Protein AF-A0AAP0QEH7-F1 (afdb_monomer)

InterPro domains:
  IPR001075 NIF system FeS cluster assembly, NifU, C-terminal [PF01106] (191-216)
  IPR014824 Scaffold protein Nfu/NifU, N-terminal [PF08712] (77-163)
  IPR014824 Scaffold protein Nfu/NifU, N-terminal [SM00932] (77-163)
  IPR034904 Fe-S cluster assembly domain superfamily [G3DSA:3.30.300.130] (185-217)
  IPR034904 Fe-S cluster assembly domain superfamily [SSF117916] (177-216)
  IPR036498 Scaffold protein Nfu/NifU, N-terminal domain superfamily [G3DSA:3.30.1370.70] (66-169)
  IPR036498 Scaffold protein Nfu/NifU, N-terminal domain superfamily [SSF110836] (75-165)

Radius of gyration: 32.68 Å; Cα contacts (8 Å, |Δi|>4): 223; chains: 1; bounding box: 73×49×116 Å

Foldseek 3Di:
DDDDDDDDDDDDDDDDDDDDDDDDDDDDDDDDDDDDDDDDDDDYDDDDDDDDDDDPDDPPPPPPPPPPPVVPPPFDWDKDDFPDNQKIKIFRVDFLAPEAKDWDQQLVSQPFFQLSVQLNVDPFWRIWMHDGGIIMTGGHPPDDPVRSVVSNVVSVSVCVVVPDDRGPDPVRRHDCQLPDDPPDDPVSVVVSVCQVPPVQVSQVSNVDGDHDDDDDD

Organism: NCBI:txid2935761

Secondary structure (DSSP, 8-state):
---------PPP-----------------------------------------------------------------EEEE-SSTTEEEEE-SS-S-SS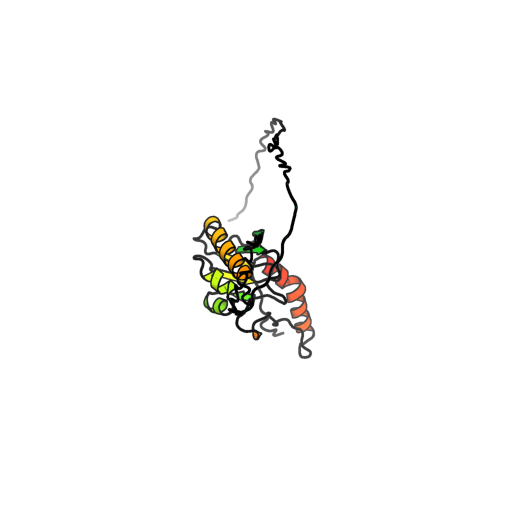S-EEESSHHHHTT-HHHHHHHTSTTEEEEEE-SS-EEEEE-TTS-HHHHHHHHHHHHHHHHHHT--S-SSGGGSS--TT---TTS-HHHHHHHHHIIIIIHHHHHTTT----------

Solvent-accessible surface area (backbone atoms only — not comparable to full-atom values): 14393 Å² total; per-residue (Å²): 133,88,82,88,79,88,84,90,83,85,87,87,80,89,84,89,82,84,88,81,87,85,88,89,84,88,84,85,86,84,82,82,89,83,89,87,80,89,83,89,90,82,88,89,84,89,84,89,82,89,82,88,88,81,89,78,88,72,84,74,74,78,75,76,76,73,70,80,72,76,72,81,78,81,78,63,68,46,75,47,84,32,90,39,88,53,28,40,35,37,30,58,82,47,75,67,31,95,54,53,42,51,79,22,78,39,68,76,64,15,65,49,16,60,53,49,35,48,46,54,67,42,88,50,51,52,33,42,22,36,36,43,49,33,37,21,42,27,44,41,89,91,52,59,67,83,68,46,48,64,54,50,51,49,41,53,53,49,41,70,70,68,68,64,61,70,48,78,52,84,84,72,71,38,65,64,67,58,65,78,52,93,87,50,50,72,67,55,41,52,49,31,49,47,38,65,76,54,49,42,59,61,38,42,57,48,48,48,82,82,82,73,87,80,87,86,134

Sequence (217 aa):
MRGLGRLLERGLSSHRQRPGFPKQNDAVVYASSRTLSYLSNPITSQNSTLLKSIPLSSSVQSGKWNLFRVQRRTMFIQTQPTPNPSSLMFYPGKPVMEVGSADFPNARAAMNSPLAKSLYGVDGITRVFFGSDFITVTKSEDTSWDLLKPEIFAAIMDFYSSGQPLFLDSETAAAKDTAINEDDSETVAMIKELLETRIRPAVQDDGGDIEYRGFDP

Structure (mmCIF, N/CA/C/O backbone):
data_AF-A0AAP0QEH7-F1
#
_entry.id   AF-A0AAP0QEH7-F1
#
loop_
_atom_site.group_PDB
_atom_site.id
_atom_site.type_symbol
_atom_site.label_atom_id
_atom_site.label_alt_id
_atom_site.label_comp_id
_atom_site.label_asym_id
_atom_site.label_entity_id
_atom_site.label_seq_id
_atom_site.pdbx_PDB_ins_code
_atom_site.Cartn_x
_atom_site.Cartn_y
_atom_site.Cartn_z
_atom_site.occupancy
_atom_site.B_iso_or_equiv
_atom_site.auth_seq_id
_atom_site.auth_comp_id
_atom_site.auth_asym_id
_atom_site.auth_atom_id
_atom_site.pdbx_PDB_model_num
ATOM 1 N N . MET A 1 1 ? -39.499 -5.223 -45.874 1.00 39.38 1 MET A N 1
ATOM 2 C CA . MET A 1 1 ? -38.265 -4.543 -46.328 1.00 39.38 1 MET A CA 1
ATOM 3 C C . MET A 1 1 ? -38.229 -3.156 -45.705 1.00 39.38 1 MET A C 1
ATOM 5 O O . MET A 1 1 ? -39.181 -2.435 -45.945 1.00 39.38 1 MET A O 1
ATOM 9 N N . ARG A 1 2 ? -37.136 -2.824 -44.987 1.00 43.62 2 ARG A N 1
ATOM 10 C CA . ARG A 1 2 ? -36.688 -1.470 -44.559 1.00 43.62 2 ARG A CA 1
ATOM 11 C C . ARG A 1 2 ? -37.639 -0.755 -43.567 1.00 43.62 2 ARG A C 1
ATOM 13 O O . ARG A 1 2 ? -38.800 -0.578 -43.873 1.00 43.62 2 ARG A O 1
ATOM 20 N N . GLY A 1 3 ? -37.276 -0.336 -42.356 1.00 37.78 3 GLY A N 1
ATOM 21 C CA . GLY A 1 3 ? -35.982 -0.037 -41.741 1.00 37.78 3 GLY A CA 1
ATOM 22 C C . GLY A 1 3 ? -36.004 1.412 -41.226 1.00 37.78 3 GLY A C 1
ATOM 23 O O . GLY A 1 3 ? -36.397 2.282 -41.991 1.00 37.78 3 GLY A O 1
ATOM 24 N N . LEU A 1 4 ? -35.503 1.629 -39.996 1.00 44.25 4 LEU A N 1
ATOM 25 C CA . LEU A 1 4 ? -35.084 2.921 -39.398 1.00 44.25 4 LEU A CA 1
ATOM 26 C C . LEU A 1 4 ? -36.238 3.890 -39.043 1.00 44.25 4 LEU A C 1
ATOM 28 O O . LEU A 1 4 ? -37.227 3.965 -39.747 1.00 44.25 4 LEU A O 1
ATOM 32 N N . GLY A 1 5 ? -36.223 4.681 -37.972 1.00 38.62 5 GLY A N 1
ATOM 33 C CA . GLY A 1 5 ? -35.199 5.030 -36.998 1.00 38.62 5 GLY A CA 1
ATOM 34 C C . GLY A 1 5 ? -35.776 6.058 -36.004 1.00 38.62 5 GLY A C 1
ATOM 35 O O . GLY A 1 5 ? -36.820 6.657 -36.236 1.00 38.62 5 GLY A O 1
ATOM 36 N N . ARG A 1 6 ? -35.076 6.185 -34.876 1.00 47.59 6 ARG A N 1
ATOM 37 C CA . ARG A 1 6 ? -35.264 7.055 -33.697 1.00 47.59 6 ARG A CA 1
ATOM 38 C C . ARG A 1 6 ? -35.663 8.509 -34.018 1.00 47.59 6 ARG A C 1
ATOM 40 O O . ARG A 1 6 ? -35.107 9.056 -34.958 1.00 47.59 6 ARG A O 1
ATOM 47 N N . LEU A 1 7 ? -36.401 9.179 -33.120 1.00 47.25 7 LEU A N 1
ATOM 48 C CA . LEU A 1 7 ? -35.841 10.239 -32.254 1.00 47.25 7 LEU A CA 1
ATOM 49 C C . LEU A 1 7 ? -36.866 10.822 -31.264 1.00 47.25 7 LEU A C 1
ATOM 51 O O . LEU A 1 7 ? -38.004 11.118 -31.606 1.00 47.25 7 LEU A O 1
ATOM 55 N N . LEU A 1 8 ? -36.390 10.972 -30.027 1.00 41.78 8 LEU A N 1
ATOM 56 C CA . LEU A 1 8 ? -36.968 11.722 -28.915 1.00 41.78 8 LEU A CA 1
ATOM 57 C C . LEU A 1 8 ? -36.822 13.227 -29.159 1.00 41.78 8 LEU A C 1
ATOM 59 O O . LEU A 1 8 ? -35.735 13.666 -29.532 1.00 41.78 8 LEU A O 1
ATOM 63 N N . GLU A 1 9 ? -37.835 14.014 -28.801 1.00 41.22 9 GLU A N 1
ATOM 64 C CA . GLU A 1 9 ? -37.666 15.448 -28.569 1.00 41.22 9 GLU A CA 1
ATOM 65 C C . GLU A 1 9 ? -38.150 15.831 -27.165 1.00 41.22 9 GLU A C 1
ATOM 67 O O . GLU A 1 9 ? -39.146 15.327 -26.646 1.00 41.22 9 GLU A O 1
ATOM 72 N N . ARG A 1 10 ? -37.319 16.648 -26.518 1.00 39.38 10 ARG A N 1
ATOM 73 C CA . ARG A 1 10 ? -37.294 16.976 -25.094 1.00 39.38 10 ARG A CA 1
ATOM 74 C C . ARG A 1 10 ? -38.314 18.066 -24.761 1.00 39.38 10 ARG A C 1
ATOM 76 O O . ARG A 1 10 ? -38.299 19.129 -25.371 1.00 39.38 10 ARG A O 1
ATOM 83 N N . GLY A 1 11 ? -39.101 17.846 -23.710 1.00 38.25 11 GLY A N 1
ATOM 84 C CA . GLY A 1 11 ? -39.839 18.899 -23.014 1.00 38.25 11 GLY A CA 1
ATOM 85 C C . GLY A 1 11 ? -38.916 19.695 -22.086 1.00 38.25 11 GLY A C 1
ATOM 86 O O . GLY A 1 11 ? -38.245 19.125 -21.227 1.00 38.25 11 GLY A O 1
ATOM 87 N N . LEU A 1 12 ? -38.884 21.015 -22.266 1.00 37.72 12 LEU A N 1
ATOM 88 C CA . LEU A 1 12 ? -38.268 21.975 -21.352 1.00 37.72 12 LEU A CA 1
ATOM 89 C C . LEU A 1 12 ? -39.316 22.411 -20.320 1.00 37.72 12 LEU A C 1
ATOM 91 O O . LEU A 1 12 ? -40.315 23.032 -20.676 1.00 37.72 12 LEU A O 1
ATOM 95 N N . SER A 1 13 ? -39.078 22.122 -19.040 1.00 41.31 13 SER A N 1
ATOM 96 C CA . SER A 1 13 ? -39.847 22.687 -17.928 1.00 41.31 13 SER A CA 1
ATOM 97 C C . SER A 1 13 ? -38.971 23.613 -17.090 1.00 41.31 13 SER A C 1
ATOM 99 O O . SER A 1 13 ? -37.924 23.237 -16.570 1.00 41.31 13 SER A O 1
ATOM 101 N N . SER A 1 14 ? -39.445 24.851 -16.997 1.00 39.94 14 SER A N 1
ATOM 102 C CA . SER A 1 14 ? -38.985 25.924 -16.124 1.00 39.94 14 SER A CA 1
ATOM 103 C C . SER A 1 14 ? -39.392 25.659 -14.674 1.00 39.94 14 SER A C 1
ATOM 105 O O . SER A 1 14 ? -40.580 25.485 -14.418 1.00 39.94 14 SER A O 1
ATOM 107 N N . HIS A 1 15 ? -38.452 25.727 -13.725 1.00 37.03 15 HIS A N 1
ATOM 108 C CA . HIS A 1 15 ? -38.712 26.329 -12.412 1.00 37.03 15 HIS A CA 1
ATOM 109 C C . HIS A 1 15 ? -37.406 26.563 -11.638 1.00 37.03 15 HIS A C 1
ATOM 111 O O . HIS A 1 15 ? -36.718 25.621 -11.254 1.00 37.03 15 HIS A O 1
ATOM 117 N N . ARG A 1 16 ? -37.059 27.829 -11.382 1.00 35.62 16 ARG A N 1
ATOM 118 C CA . ARG A 1 16 ? -35.984 28.223 -10.460 1.00 35.62 16 ARG A CA 1
ATOM 119 C C . ARG A 1 16 ? -36.551 29.262 -9.498 1.00 35.62 16 ARG A C 1
ATOM 121 O O . ARG A 1 16 ? -36.757 30.407 -9.886 1.00 35.62 16 ARG A O 1
ATOM 128 N N . GLN A 1 17 ? -36.791 28.860 -8.253 1.00 38.53 17 GLN A N 1
ATOM 129 C CA . GLN A 1 17 ? -37.036 29.759 -7.124 1.00 38.53 17 GLN A CA 1
ATOM 130 C C . GLN A 1 17 ? -35.879 29.654 -6.123 1.00 38.53 17 GLN A C 1
ATOM 132 O O . GLN A 1 17 ? -35.321 28.580 -5.905 1.00 38.53 17 GLN A O 1
ATOM 137 N N . ARG A 1 18 ? -35.502 30.805 -5.556 1.00 39.78 18 ARG A N 1
ATOM 138 C CA . ARG A 1 18 ? -34.578 30.948 -4.418 1.00 39.78 18 ARG A CA 1
ATOM 139 C C . ARG A 1 18 ? -35.333 30.697 -3.103 1.00 39.78 18 ARG A C 1
ATOM 141 O O . ARG A 1 18 ? -36.552 30.839 -3.086 1.00 39.78 18 ARG A O 1
ATOM 148 N N . PRO A 1 19 ? -34.619 30.455 -1.994 1.00 38.50 19 PRO A N 1
ATOM 149 C CA . PRO A 1 19 ? -34.517 31.524 -0.987 1.00 38.50 19 PRO A CA 1
ATOM 150 C C . PRO A 1 19 ? -33.123 31.614 -0.329 1.00 38.50 19 PRO A C 1
ATOM 152 O O . PRO A 1 19 ? -32.251 30.790 -0.587 1.00 38.50 19 PRO A O 1
ATOM 155 N N . GLY A 1 20 ? -32.887 32.669 0.461 1.00 32.66 20 GLY A N 1
ATOM 156 C CA . GLY A 1 20 ? -31.592 32.991 1.074 1.00 32.66 20 GLY A CA 1
ATOM 157 C C . GLY A 1 20 ? -31.526 32.901 2.606 1.00 32.66 20 GLY A C 1
ATOM 158 O O . GLY A 1 20 ? -32.564 32.901 3.255 1.00 32.66 20 GLY A O 1
ATOM 159 N N . PHE A 1 21 ? -30.268 32.931 3.091 1.00 36.12 21 PHE A N 1
ATOM 160 C CA . PHE A 1 21 ? -29.705 33.308 4.417 1.00 36.12 21 PHE A CA 1
ATOM 161 C C . PHE A 1 21 ? -30.170 32.536 5.682 1.00 36.12 21 PHE A C 1
ATOM 163 O O . PHE A 1 21 ? -31.276 32.013 5.666 1.00 36.12 21 PHE A O 1
ATOM 170 N N . PRO A 1 22 ? -29.379 32.461 6.793 1.00 43.38 22 PRO A N 1
ATOM 171 C CA . PRO A 1 22 ? -28.258 33.332 7.203 1.00 43.38 22 PRO A CA 1
ATOM 172 C C . PRO A 1 22 ? -26.980 32.637 7.761 1.00 43.38 22 PRO A C 1
ATOM 174 O O . PRO A 1 22 ? -26.860 31.418 7.819 1.00 43.38 22 PRO A O 1
ATOM 177 N N . LYS A 1 23 ? -26.003 33.482 8.139 1.00 41.25 23 LYS A N 1
ATOM 178 C CA . LYS A 1 23 ? -24.768 33.197 8.901 1.00 41.25 23 LYS A CA 1
ATOM 179 C C . LYS A 1 23 ? -25.061 32.9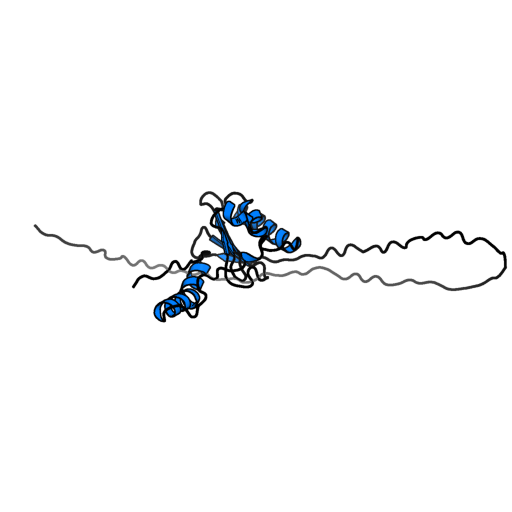26 10.390 1.00 41.25 23 LYS A C 1
ATOM 181 O O . LYS A 1 23 ? -26.068 33.430 10.873 1.00 41.25 23 LYS A O 1
ATOM 186 N N . GLN A 1 24 ? -24.083 32.308 11.078 1.00 34.34 24 GLN A N 1
ATOM 187 C CA . GLN A 1 24 ? -23.545 32.635 12.425 1.00 34.34 24 GLN A CA 1
ATOM 188 C C . GLN A 1 24 ? -23.358 31.378 13.295 1.00 34.34 24 GLN A C 1
ATOM 190 O O . GLN A 1 24 ? -24.331 30.754 13.691 1.00 34.34 24 GLN A O 1
ATOM 195 N N . ASN A 1 25 ? -22.102 31.025 13.594 1.00 36.72 25 ASN A N 1
ATOM 196 C CA . ASN A 1 25 ? -21.757 30.089 14.665 1.00 36.72 25 ASN A CA 1
ATOM 197 C C . ASN A 1 25 ? -20.830 30.814 15.642 1.00 36.72 25 ASN A C 1
ATOM 199 O O . ASN A 1 25 ? -19.703 31.173 15.295 1.00 36.72 25 ASN A O 1
ATOM 203 N N . ASP A 1 26 ? -21.358 31.037 16.840 1.00 34.16 26 ASP A N 1
ATOM 204 C CA . ASP A 1 26 ? -20.675 31.569 18.008 1.00 34.16 26 ASP A CA 1
ATOM 205 C C . ASP A 1 26 ? -19.755 30.498 18.612 1.00 34.16 26 ASP A C 1
ATOM 207 O O . ASP A 1 26 ? -20.197 29.400 18.953 1.00 34.16 26 ASP A O 1
ATOM 211 N N . ALA A 1 27 ? -18.471 30.816 18.776 1.00 37.09 27 ALA A N 1
ATOM 212 C CA . ALA A 1 27 ? -17.546 30.026 19.582 1.00 37.09 27 ALA A CA 1
ATOM 213 C C . ALA A 1 27 ? -17.359 30.720 20.937 1.00 37.09 27 ALA A C 1
ATOM 215 O O . ALA A 1 27 ? -16.641 31.711 21.060 1.00 37.09 27 ALA A O 1
ATOM 216 N N . VAL A 1 28 ? -18.032 30.190 21.957 1.00 36.69 28 VAL A N 1
ATOM 217 C CA . VAL A 1 28 ? -17.860 30.574 23.359 1.00 36.69 28 VAL A CA 1
ATOM 218 C C . VAL A 1 28 ? -16.688 29.773 23.933 1.00 36.69 28 VAL A C 1
ATOM 220 O O . VAL A 1 28 ? -16.769 28.555 24.070 1.00 36.69 28 VAL A O 1
ATOM 223 N N . VAL A 1 29 ? -15.595 30.456 24.280 1.00 36.75 29 VAL A N 1
ATOM 224 C CA . VAL A 1 29 ? -14.452 29.881 25.006 1.00 36.75 29 VAL A CA 1
ATOM 225 C C . VAL A 1 29 ? -14.551 30.309 26.470 1.00 36.75 29 VAL A C 1
ATOM 227 O O . VAL A 1 29 ? -14.322 31.468 26.805 1.00 36.75 29 VAL A O 1
ATOM 230 N N . TYR A 1 30 ? -14.881 29.362 27.348 1.00 33.97 30 TYR A N 1
ATOM 231 C CA . TYR A 1 30 ? -14.694 29.473 28.796 1.00 33.97 30 TYR A CA 1
ATOM 232 C C . TYR A 1 30 ? -13.494 28.616 29.200 1.00 33.97 30 TYR A C 1
ATOM 234 O O . TYR A 1 30 ? -13.509 27.414 28.961 1.00 33.97 30 TYR A O 1
ATOM 242 N N . ALA A 1 31 ? -12.506 29.207 29.873 1.00 35.72 31 ALA A N 1
ATOM 243 C CA . ALA A 1 31 ? -11.956 28.662 31.119 1.00 35.72 31 ALA A CA 1
ATOM 244 C C . ALA A 1 31 ? -10.880 29.597 31.681 1.00 35.72 31 ALA A C 1
ATOM 246 O O . ALA A 1 31 ? -9.888 29.924 31.037 1.00 35.72 31 ALA A O 1
ATOM 247 N N . SER A 1 32 ? -11.143 30.020 32.911 1.00 34.00 32 SER A N 1
ATOM 248 C CA . SER A 1 32 ? -10.428 31.019 33.686 1.00 34.00 32 SER A CA 1
ATOM 249 C C . SER A 1 32 ? -9.202 30.450 34.405 1.00 34.00 32 SER A C 1
ATOM 251 O O . SER A 1 32 ? -9.167 29.298 34.833 1.00 34.00 32 SER A O 1
ATOM 253 N N . SER A 1 33 ? -8.246 31.350 34.598 1.00 39.41 33 SER A N 1
ATOM 254 C CA . SER A 1 33 ? -7.009 31.297 35.372 1.00 39.41 33 SER A CA 1
ATOM 255 C C . SER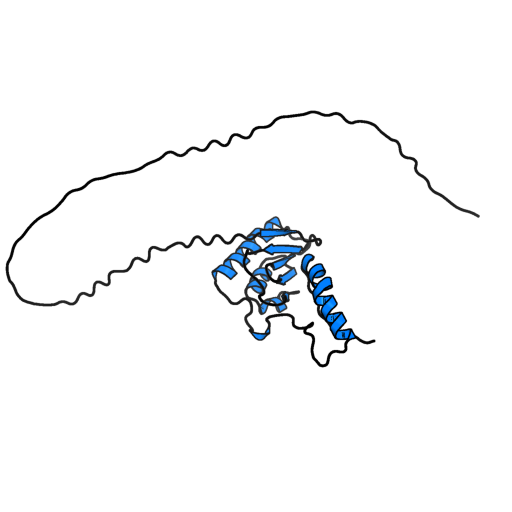 A 1 33 ? -7.143 30.689 36.770 1.00 39.41 33 SER A C 1
ATOM 257 O O . SER A 1 33 ? -8.065 31.043 37.505 1.00 39.41 33 SER A O 1
ATOM 259 N N . ARG A 1 34 ? -6.135 29.914 37.198 1.00 40.81 34 ARG A N 1
ATOM 260 C CA . ARG A 1 34 ? -5.731 29.814 38.614 1.00 40.81 34 ARG A CA 1
ATOM 261 C C . ARG A 1 34 ? -4.213 29.700 38.740 1.00 40.81 34 ARG A C 1
ATOM 263 O O . ARG A 1 34 ? -3.629 28.639 38.562 1.00 40.81 34 ARG A O 1
ATOM 270 N N . THR A 1 35 ? -3.597 30.827 39.069 1.00 45.56 35 THR A N 1
ATOM 271 C CA . THR A 1 35 ? -2.282 30.936 39.703 1.00 45.56 35 THR A CA 1
ATOM 272 C C . THR A 1 35 ? -2.410 30.597 41.187 1.00 45.56 35 THR A C 1
ATOM 274 O O . THR A 1 35 ? -3.328 31.093 41.840 1.00 45.56 35 THR A O 1
ATOM 277 N N . LEU A 1 36 ? -1.476 29.820 41.739 1.00 37.16 36 LEU A N 1
ATOM 278 C CA . LEU A 1 36 ? -1.273 29.720 43.185 1.00 37.16 36 LEU A CA 1
ATOM 279 C C . LEU A 1 36 ? 0.189 30.014 43.511 1.00 37.16 36 LEU A C 1
ATOM 281 O O . LEU A 1 36 ? 1.114 29.349 43.055 1.00 37.16 36 LEU A O 1
ATOM 285 N N . SER A 1 37 ? 0.341 31.080 44.278 1.00 33.31 37 SER A N 1
ATOM 286 C CA . SER A 1 37 ? 1.556 31.651 44.824 1.00 33.31 37 SER A CA 1
ATOM 287 C C . SER A 1 37 ? 1.744 31.225 46.281 1.00 33.31 37 SER A C 1
ATOM 289 O O . SER A 1 37 ? 0.772 31.200 47.028 1.00 33.31 37 SER A O 1
ATOM 291 N N . TYR A 1 38 ? 3.018 31.086 46.658 1.00 35.03 38 TYR A N 1
ATOM 292 C CA . TYR A 1 38 ? 3.606 31.396 47.971 1.00 35.03 38 TYR A CA 1
ATOM 293 C C . TYR A 1 38 ? 3.255 30.540 49.201 1.00 35.03 38 TYR A C 1
ATOM 295 O O . TYR A 1 38 ? 2.100 30.348 49.553 1.00 35.03 38 TYR A O 1
ATOM 303 N N . LEU A 1 39 ? 4.310 30.117 49.907 1.00 37.75 39 LEU A N 1
ATOM 304 C CA . LEU A 1 39 ? 4.748 30.545 51.257 1.00 37.75 39 LEU A CA 1
ATOM 305 C C . LEU A 1 39 ? 5.671 29.418 51.787 1.00 37.75 39 LEU A C 1
ATOM 307 O O . LEU A 1 39 ? 5.243 28.279 51.905 1.00 37.75 39 LEU A O 1
ATOM 311 N N . SER A 1 40 ? 6.997 29.587 51.856 1.00 37.81 40 SER A N 1
ATOM 312 C CA . SER A 1 40 ? 7.807 30.361 52.820 1.00 37.81 40 SER A CA 1
ATOM 313 C C . SER A 1 40 ? 8.221 29.556 54.062 1.00 37.81 40 SER A C 1
ATOM 315 O O . SER A 1 40 ? 7.401 28.828 54.612 1.00 37.81 40 SER A O 1
ATOM 317 N N . ASN A 1 41 ? 9.431 29.873 54.549 1.00 39.94 41 ASN A N 1
ATOM 318 C CA . ASN A 1 41 ? 9.909 29.854 55.946 1.00 39.94 41 ASN A CA 1
ATOM 319 C C . ASN A 1 41 ? 10.877 28.729 56.421 1.00 39.94 41 ASN A C 1
ATOM 321 O O . ASN A 1 41 ? 10.943 27.677 55.794 1.00 39.94 41 ASN A O 1
ATOM 325 N N . PRO A 1 42 ? 11.766 29.014 57.413 1.00 46.94 42 PRO A N 1
ATOM 326 C CA . PRO A 1 42 ? 13.199 29.195 57.120 1.00 46.94 42 PRO A CA 1
ATOM 327 C C . PRO A 1 42 ? 14.200 28.549 58.134 1.00 46.94 42 PRO A C 1
ATOM 329 O O . PRO A 1 42 ? 13.828 28.116 59.212 1.00 46.94 42 PRO A O 1
ATOM 332 N N . ILE A 1 43 ? 15.487 28.518 57.749 1.00 36.91 43 ILE A N 1
ATOM 333 C CA . ILE A 1 43 ? 16.727 28.927 58.471 1.00 36.91 43 ILE A CA 1
ATOM 334 C C . ILE A 1 43 ? 17.017 28.469 59.946 1.00 36.91 43 ILE A C 1
ATOM 336 O O . ILE A 1 43 ? 16.307 28.834 60.875 1.00 36.91 43 ILE A O 1
ATOM 340 N N . THR A 1 44 ? 18.226 27.876 60.124 1.00 41.56 44 THR A N 1
ATOM 341 C CA . THR A 1 44 ? 19.263 28.095 61.194 1.00 41.56 44 THR A CA 1
ATOM 342 C C . THR A 1 44 ? 19.500 27.104 62.364 1.00 41.56 44 THR A C 1
ATOM 344 O O . THR A 1 44 ? 18.718 27.007 63.297 1.00 41.56 44 THR A O 1
ATOM 347 N N . SER A 1 45 ? 20.734 26.545 62.354 1.00 37.53 45 SER A N 1
ATOM 348 C CA . SER A 1 45 ? 21.787 26.564 63.412 1.00 37.53 45 SER A CA 1
ATOM 349 C C . SER A 1 45 ? 22.049 25.390 64.382 1.00 37.53 45 SER A C 1
ATOM 351 O O . SER A 1 45 ? 21.285 25.145 65.303 1.00 37.53 45 SER A O 1
ATOM 353 N N . GLN A 1 46 ? 23.287 24.873 64.242 1.00 41.22 46 GLN A N 1
ATOM 354 C CA . GLN A 1 46 ? 24.341 24.570 65.246 1.00 41.22 46 GLN A CA 1
ATOM 355 C C . GLN A 1 46 ? 24.063 23.567 66.388 1.00 41.22 46 GLN A C 1
ATOM 357 O O . GLN A 1 46 ? 23.276 23.843 67.286 1.00 41.22 46 GLN A O 1
ATOM 362 N N . ASN A 1 47 ? 24.857 22.486 66.466 1.00 38.69 47 ASN A N 1
ATOM 363 C CA . ASN A 1 47 ? 25.947 22.342 67.455 1.00 38.69 47 ASN A CA 1
ATOM 364 C C . ASN A 1 47 ? 26.633 20.958 67.418 1.00 38.69 47 ASN A C 1
ATOM 366 O O . ASN A 1 47 ? 26.104 19.965 66.930 1.00 38.69 47 ASN A O 1
ATOM 370 N N . SER A 1 48 ? 27.860 20.966 67.929 1.00 39.81 48 SER A N 1
ATOM 371 C CA . SER A 1 48 ? 28.899 19.939 68.011 1.00 39.81 48 SER A CA 1
ATOM 372 C C . SER A 1 48 ? 28.612 18.775 68.975 1.00 39.81 48 SER A C 1
ATOM 374 O O . SER A 1 48 ? 27.977 18.958 70.007 1.00 39.81 48 SER A O 1
ATOM 376 N N . THR A 1 49 ? 29.168 17.587 68.698 1.00 40.72 49 THR A N 1
ATOM 377 C CA . THR A 1 49 ? 30.167 16.863 69.529 1.00 40.72 49 THR A CA 1
ATOM 378 C C . THR A 1 49 ? 30.343 15.403 69.079 1.00 40.72 49 THR A C 1
ATOM 380 O O . THR A 1 49 ? 29.460 14.774 68.510 1.00 40.72 49 THR A O 1
ATOM 383 N N . LEU A 1 50 ? 31.569 14.923 69.286 1.00 43.91 50 LEU A N 1
ATOM 384 C CA . LEU A 1 50 ? 32.158 13.628 68.939 1.00 43.91 50 LEU A CA 1
ATOM 385 C C . LEU A 1 50 ? 31.336 12.415 69.395 1.00 43.91 50 LEU A C 1
ATOM 387 O O . LEU A 1 50 ? 30.914 12.407 70.538 1.00 43.91 50 LEU A O 1
ATOM 391 N N . LEU A 1 51 ? 31.296 11.345 68.589 1.00 41.53 51 LEU A N 1
ATOM 392 C CA . LEU A 1 51 ? 31.688 9.985 68.995 1.00 41.53 51 LEU A CA 1
ATOM 393 C C . LEU A 1 51 ? 31.906 9.095 67.756 1.00 41.53 51 LEU A C 1
ATOM 395 O O . LEU A 1 51 ? 31.205 9.173 66.751 1.00 41.53 51 LEU A O 1
ATOM 399 N N . LYS A 1 52 ? 32.959 8.283 67.841 1.00 39.72 52 LYS A N 1
ATOM 400 C CA . LYS A 1 52 ? 33.460 7.355 66.825 1.00 39.72 52 LYS A CA 1
ATOM 401 C C . LYS A 1 52 ? 32.479 6.211 66.527 1.00 39.72 52 LYS A C 1
ATOM 403 O O . LYS A 1 52 ? 31.862 5.674 67.439 1.00 39.72 52 LYS A O 1
ATOM 408 N N . SER A 1 53 ? 32.614 5.713 65.295 1.00 45.56 53 SER A N 1
ATOM 409 C CA . SER A 1 53 ? 32.599 4.301 64.868 1.00 45.56 53 SER A CA 1
ATOM 410 C C . SER A 1 53 ? 31.351 3.732 64.174 1.00 45.56 53 SER A C 1
ATOM 412 O O . SER A 1 53 ? 30.224 3.906 64.617 1.00 45.56 53 SER A O 1
ATOM 414 N N . ILE A 1 54 ? 31.673 2.949 63.127 1.00 52.41 54 ILE A N 1
ATOM 415 C CA . ILE A 1 54 ? 30.883 2.017 62.297 1.00 52.41 54 ILE A CA 1
ATOM 416 C C . ILE A 1 54 ? 30.294 2.619 61.000 1.00 52.41 54 ILE A C 1
ATOM 418 O O . ILE A 1 54 ? 29.225 3.222 61.031 1.00 52.41 54 ILE A O 1
ATOM 422 N N . PRO A 1 55 ? 30.911 2.395 59.817 1.00 43.97 55 PRO A N 1
ATOM 423 C CA . PRO A 1 55 ? 30.209 2.553 58.552 1.00 43.97 55 PRO A CA 1
ATOM 424 C C . PRO A 1 55 ? 29.421 1.271 58.253 1.00 43.97 55 PRO A C 1
ATOM 426 O O . PRO A 1 55 ? 29.967 0.284 57.762 1.00 43.97 55 PRO A O 1
ATOM 429 N N . LEU A 1 56 ? 28.119 1.286 58.536 1.00 40.38 56 LEU A N 1
ATOM 430 C CA . LEU A 1 56 ? 27.189 0.343 57.924 1.00 40.38 56 LEU A CA 1
ATOM 431 C C . LEU A 1 56 ? 26.821 0.915 56.549 1.00 40.38 56 LEU A C 1
ATOM 433 O O . LEU A 1 56 ? 26.016 1.840 56.440 1.00 40.38 56 LEU A O 1
ATOM 437 N N . SER A 1 57 ? 27.476 0.412 55.502 1.00 55.44 57 SER A N 1
ATOM 438 C CA . SER A 1 57 ? 27.153 0.740 54.112 1.00 55.44 57 SER A CA 1
ATOM 439 C C . SER A 1 57 ? 25.729 0.272 53.805 1.00 55.44 57 SER A C 1
ATOM 441 O O . SER A 1 57 ? 25.492 -0.897 53.511 1.00 55.44 57 SER A O 1
ATOM 443 N N . SER A 1 58 ? 24.767 1.185 53.909 1.00 47.91 58 SER A N 1
ATOM 444 C CA . SER A 1 58 ? 23.445 1.032 53.315 1.00 47.91 58 SER A CA 1
ATOM 445 C C . SER A 1 58 ? 23.423 1.880 52.052 1.00 47.91 58 SER A C 1
ATOM 447 O O . SER A 1 58 ? 23.196 3.087 52.068 1.00 47.91 58 SER A O 1
ATOM 449 N N . SER A 1 59 ? 23.716 1.227 50.928 1.00 52.38 59 SER A N 1
ATOM 450 C CA . SER A 1 59 ? 23.431 1.761 49.602 1.00 52.38 59 SER A CA 1
ATOM 451 C C . SER A 1 59 ? 21.913 1.850 49.444 1.00 52.38 59 SER A C 1
ATOM 453 O O . SER A 1 59 ? 21.277 0.958 48.885 1.00 52.38 59 SER A O 1
ATOM 455 N N . VAL A 1 60 ? 21.314 2.922 49.964 1.00 52.81 60 VAL A N 1
ATOM 456 C CA . VAL A 1 60 ? 19.956 3.323 49.600 1.00 52.81 60 VAL A CA 1
ATOM 457 C C . VAL A 1 60 ? 20.057 3.878 48.193 1.00 52.81 60 VAL A C 1
ATOM 459 O O . VAL A 1 60 ? 20.386 5.041 47.960 1.00 52.81 60 VAL A O 1
ATOM 462 N N . GLN A 1 61 ? 19.848 2.982 47.237 1.00 55.44 61 GLN A N 1
ATOM 463 C CA . GLN A 1 61 ? 19.751 3.319 45.837 1.00 55.44 61 GLN A CA 1
ATOM 464 C C . GLN A 1 61 ? 18.546 4.243 45.696 1.00 55.44 61 GLN A C 1
ATOM 466 O O . GLN A 1 61 ? 17.399 3.807 45.768 1.00 55.44 61 GLN A O 1
ATOM 471 N N . SER A 1 62 ? 18.830 5.542 45.579 1.00 49.97 62 SER A N 1
ATOM 472 C CA . SER A 1 62 ? 17.861 6.559 45.201 1.00 49.97 62 SER A CA 1
ATOM 473 C C . SER A 1 62 ? 17.271 6.116 43.872 1.00 49.97 62 SER A C 1
ATOM 475 O O . SER A 1 62 ? 17.892 6.250 42.812 1.00 49.97 62 SER A O 1
ATOM 477 N N . GLY A 1 63 ? 16.113 5.464 43.964 1.00 47.47 63 GLY A N 1
ATOM 478 C CA . GLY A 1 63 ? 15.304 5.090 42.831 1.00 47.47 63 GLY A CA 1
ATOM 479 C C . GLY A 1 63 ? 15.003 6.377 42.100 1.00 47.47 63 GLY A C 1
ATOM 480 O O . GLY A 1 63 ? 14.183 7.181 42.541 1.00 47.47 63 GLY A O 1
ATOM 481 N N . LYS A 1 64 ? 15.722 6.595 41.000 1.00 52.41 64 LYS A N 1
ATOM 482 C CA . LYS A 1 64 ? 15.336 7.553 39.982 1.00 52.41 64 LYS A CA 1
ATOM 483 C C . LYS A 1 64 ? 13.951 7.105 39.548 1.00 52.41 64 LYS A C 1
ATOM 485 O O . LYS A 1 64 ? 13.819 6.163 38.771 1.00 52.41 64 LYS A O 1
ATOM 490 N N . TRP A 1 65 ? 12.926 7.736 40.109 1.00 43.47 65 TRP A N 1
ATOM 491 C CA . TRP A 1 65 ? 11.588 7.692 39.565 1.00 43.47 65 TRP A CA 1
ATOM 492 C C . TRP A 1 65 ? 11.723 8.304 38.179 1.00 43.47 65 TRP A C 1
ATOM 494 O O . TRP A 1 65 ? 11.681 9.521 38.011 1.00 43.47 65 TRP A O 1
ATOM 504 N N . ASN A 1 66 ? 11.981 7.455 37.185 1.00 54.78 66 ASN A N 1
ATOM 505 C CA . ASN A 1 66 ? 11.644 7.769 35.818 1.00 54.78 66 ASN A CA 1
ATOM 506 C C . ASN A 1 66 ? 10.140 7.988 35.863 1.00 54.78 66 ASN A C 1
ATOM 508 O O . ASN A 1 66 ? 9.361 7.039 35.806 1.00 54.78 66 ASN A O 1
ATOM 512 N N . LEU A 1 67 ? 9.752 9.251 36.066 1.00 47.41 67 LEU A N 1
ATOM 513 C CA . LEU A 1 67 ? 8.439 9.746 35.726 1.00 47.41 67 LEU A CA 1
ATOM 514 C C . LEU A 1 67 ? 8.179 9.155 34.354 1.00 47.41 67 LEU A C 1
ATOM 516 O O . LEU A 1 67 ? 8.910 9.456 33.406 1.00 47.41 67 LEU A O 1
ATOM 520 N N . PHE A 1 68 ? 7.214 8.245 34.295 1.00 51.84 68 PHE A N 1
ATOM 521 C CA . PHE A 1 68 ? 6.693 7.719 33.057 1.00 51.84 68 PHE A CA 1
ATOM 522 C C . PHE A 1 68 ? 6.269 8.933 32.246 1.00 51.84 68 PHE A C 1
ATOM 524 O O . PHE A 1 68 ? 5.172 9.468 32.403 1.00 51.84 68 PHE A O 1
ATOM 531 N N . ARG A 1 69 ? 7.179 9.417 31.400 1.00 55.34 69 ARG A N 1
ATOM 532 C CA . ARG A 1 69 ? 6.847 10.317 30.322 1.00 55.34 69 ARG A CA 1
ATOM 533 C C . ARG A 1 69 ? 6.027 9.426 29.416 1.00 55.34 69 ARG A C 1
ATOM 535 O O . ARG A 1 69 ? 6.578 8.724 2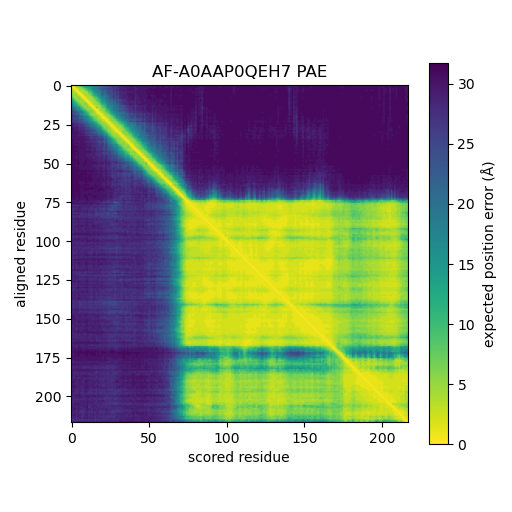8.575 1.00 55.34 69 ARG A O 1
ATOM 542 N N . VAL A 1 70 ? 4.719 9.381 29.672 1.00 53.03 70 VAL A N 1
ATOM 543 C CA . VAL A 1 70 ? 3.738 8.858 28.733 1.00 53.03 70 VAL A CA 1
ATOM 544 C C . VAL A 1 70 ? 3.931 9.730 27.510 1.00 53.03 70 VAL A C 1
ATOM 546 O O . VAL A 1 70 ? 3.450 10.859 27.425 1.00 53.03 70 VAL A O 1
ATOM 549 N N . GLN A 1 71 ? 4.798 9.259 26.623 1.00 59.78 71 GLN A N 1
ATOM 550 C CA . GLN A 1 71 ? 5.068 9.885 25.358 1.00 59.78 71 GLN A CA 1
ATOM 551 C C . GLN A 1 71 ? 3.735 9.788 24.638 1.00 59.78 71 GLN A C 1
ATOM 553 O O . GLN A 1 71 ? 3.345 8.705 24.212 1.00 59.78 71 GLN A O 1
ATOM 558 N N . ARG A 1 72 ? 2.977 10.891 24.609 1.00 56.06 72 ARG A N 1
ATOM 559 C CA . ARG A 1 72 ? 1.771 10.981 23.792 1.00 56.06 72 ARG A CA 1
ATOM 560 C C . ARG A 1 72 ? 2.221 10.736 22.360 1.00 56.06 72 ARG A C 1
ATOM 562 O O . ARG A 1 72 ? 2.812 11.609 21.730 1.00 56.06 72 ARG A O 1
ATOM 569 N N . ARG A 1 73 ? 2.029 9.508 21.890 1.00 62.12 73 ARG A N 1
ATOM 570 C CA . ARG A 1 73 ? 2.278 9.119 20.509 1.00 62.12 73 ARG A CA 1
ATOM 571 C C . ARG A 1 73 ? 1.040 9.521 19.731 1.00 62.12 73 ARG A C 1
ATOM 573 O O . ARG A 1 73 ? 0.108 8.742 19.607 1.00 62.12 73 ARG A O 1
ATOM 580 N N . THR A 1 74 ? 0.991 10.761 19.267 1.00 70.25 74 THR A N 1
ATOM 581 C CA . THR A 1 74 ? -0.041 11.166 18.312 1.00 70.25 74 THR A CA 1
ATOM 582 C C . THR A 1 74 ? 0.504 10.894 16.915 1.00 70.25 74 THR A C 1
ATOM 584 O O . THR A 1 74 ? 1.083 11.779 16.291 1.00 70.25 74 THR A O 1
ATOM 587 N N . MET A 1 75 ? 0.402 9.642 16.461 1.00 87.44 75 MET A N 1
ATOM 588 C CA . MET A 1 75 ? 0.476 9.344 15.031 1.00 87.44 75 MET A CA 1
ATOM 589 C C . MET A 1 75 ? -0.886 9.691 14.428 1.00 87.44 75 MET A C 1
ATOM 591 O O . MET A 1 75 ? -1.912 9.290 14.971 1.00 87.44 75 MET A O 1
ATOM 595 N N . PHE A 1 76 ? -0.895 10.468 13.348 1.00 91.31 76 PHE A N 1
ATOM 596 C CA . PHE A 1 76 ? -2.116 10.838 12.640 1.00 91.31 76 PHE A CA 1
ATOM 597 C C . PHE A 1 76 ? -2.080 10.213 11.252 1.00 91.31 76 PHE A C 1
ATOM 599 O O . PHE A 1 76 ? -1.258 10.596 10.423 1.00 91.31 76 PHE A O 1
ATOM 606 N N . ILE A 1 77 ? -2.950 9.231 11.034 1.00 95.88 77 ILE A N 1
ATOM 607 C CA . ILE A 1 77 ? -3.066 8.530 9.759 1.00 95.88 77 ILE A CA 1
ATOM 608 C C . ILE A 1 77 ? -4.172 9.215 8.958 1.00 95.88 77 ILE A C 1
ATOM 610 O O . ILE A 1 77 ? -5.310 9.307 9.420 1.00 95.88 77 ILE A O 1
ATOM 614 N N . GLN A 1 78 ? -3.838 9.707 7.769 1.00 97.06 78 GLN A N 1
ATOM 615 C CA . GLN A 1 78 ? -4.813 10.257 6.828 1.00 97.06 78 GLN A CA 1
ATOM 616 C C . GLN A 1 78 ? -5.293 9.164 5.879 1.00 97.06 78 GLN A C 1
ATOM 618 O O . GLN A 1 78 ? -4.561 8.220 5.603 1.00 97.06 78 GLN A O 1
ATOM 623 N N . THR A 1 79 ? -6.508 9.294 5.356 1.00 97.38 79 THR A N 1
ATOM 624 C CA . THR A 1 79 ? -7.034 8.369 4.345 1.00 97.38 79 THR A CA 1
ATOM 625 C C . THR A 1 79 ? -7.394 9.116 3.076 1.00 97.38 79 THR A C 1
ATOM 627 O O . THR A 1 79 ? -8.009 10.180 3.173 1.00 97.38 79 THR A O 1
ATOM 630 N N . GLN A 1 80 ? -7.096 8.543 1.912 1.00 96.81 80 GLN A N 1
ATOM 631 C CA . GLN A 1 80 ? -7.550 9.061 0.620 1.00 96.81 80 GLN A CA 1
ATOM 632 C C . GLN A 1 80 ? -8.272 7.964 -0.174 1.00 96.81 80 GLN A C 1
ATOM 634 O O . GLN A 1 80 ? -7.819 6.816 -0.169 1.00 96.81 80 GLN A O 1
ATOM 639 N N . PRO A 1 81 ? -9.412 8.282 -0.814 1.00 95.81 81 PRO A N 1
ATOM 640 C CA . PRO A 1 81 ? -10.103 7.346 -1.690 1.00 95.81 81 PRO A CA 1
ATOM 641 C C . PRO A 1 81 ? -9.295 7.105 -2.967 1.00 95.81 81 PRO A C 1
ATOM 643 O O . PRO A 1 81 ? -8.624 8.010 -3.455 1.00 95.81 81 PRO A O 1
ATOM 646 N N . THR A 1 82 ? -9.433 5.908 -3.525 1.00 94.12 82 THR A N 1
ATOM 647 C CA . THR A 1 82 ? -8.907 5.561 -4.852 1.00 94.12 82 THR A CA 1
ATOM 648 C C . THR A 1 82 ? -10.056 5.506 -5.869 1.00 94.12 82 THR A C 1
ATOM 650 O O . THR A 1 82 ? -11.228 5.496 -5.464 1.00 94.12 82 THR A O 1
ATOM 653 N N . PRO A 1 83 ? -9.779 5.476 -7.185 1.00 92.31 83 PRO A N 1
ATOM 654 C CA . PRO A 1 83 ? -10.797 5.185 -8.196 1.00 92.31 83 PRO A CA 1
ATOM 655 C C . PRO A 1 83 ? -11.508 3.838 -7.966 1.00 92.31 83 PRO A C 1
ATOM 657 O O . PRO A 1 83 ? -12.694 3.713 -8.281 1.00 92.31 83 PRO A O 1
ATOM 660 N N . ASN A 1 84 ? -10.821 2.858 -7.374 1.00 91.94 84 ASN A N 1
ATOM 661 C CA . ASN A 1 84 ? -11.387 1.585 -6.947 1.00 91.94 84 ASN A CA 1
ATOM 662 C C . ASN A 1 84 ? -12.110 1.696 -5.580 1.00 91.94 84 ASN A C 1
ATOM 664 O O . ASN A 1 84 ? -11.475 1.873 -4.540 1.00 91.94 84 ASN A O 1
ATOM 668 N N . PRO A 1 85 ? -13.444 1.505 -5.511 1.00 93.56 85 PRO A N 1
ATOM 669 C CA . PRO A 1 85 ? -14.206 1.647 -4.262 1.00 93.56 85 PRO A CA 1
ATOM 670 C C . PRO A 1 85 ? -13.854 0.599 -3.190 1.00 93.56 85 PRO A C 1
ATOM 672 O O . PRO A 1 85 ? -14.124 0.803 -1.998 1.00 93.56 85 PRO A O 1
ATOM 675 N N . SER A 1 86 ? -13.261 -0.524 -3.599 1.00 95.75 86 SER A N 1
ATOM 676 C CA . SER A 1 86 ? -12.792 -1.580 -2.703 1.00 95.75 86 SER A CA 1
ATOM 677 C C . SER A 1 86 ? -11.398 -1.304 -2.148 1.00 95.75 86 SER A C 1
ATOM 679 O O . SER A 1 86 ? -10.979 -2.032 -1.254 1.00 95.75 86 SER A O 1
ATOM 681 N N . SER A 1 87 ? -10.703 -0.263 -2.617 1.00 96.56 87 SER A N 1
ATOM 682 C CA . SER A 1 87 ? -9.356 0.112 -2.184 1.00 96.56 87 SER A CA 1
ATOM 683 C C . SER A 1 87 ? -9.339 1.481 -1.499 1.00 96.56 87 SER A C 1
ATOM 685 O O . SER A 1 87 ? -9.977 2.440 -1.942 1.00 96.56 87 SER A O 1
ATOM 687 N N . LEU A 1 88 ? -8.581 1.590 -0.408 1.00 97.62 88 LEU A N 1
ATOM 688 C CA . LEU A 1 88 ? -8.390 2.839 0.329 1.00 97.62 88 LEU A CA 1
ATOM 689 C C . LEU A 1 88 ? -6.917 3.021 0.697 1.00 97.62 88 LEU A C 1
ATOM 691 O O . LEU A 1 88 ? -6.285 2.094 1.206 1.00 97.62 88 LEU A O 1
ATOM 695 N N . MET A 1 89 ? -6.394 4.227 0.472 1.00 97.75 89 MET A N 1
ATOM 696 C CA . MET A 1 89 ? -5.021 4.592 0.815 1.00 97.75 89 MET A CA 1
ATOM 697 C C . MET A 1 89 ? -4.955 5.178 2.223 1.00 97.75 89 MET A C 1
ATOM 699 O O . MET A 1 89 ? -5.768 6.027 2.594 1.00 97.75 89 MET A O 1
ATOM 703 N N . PHE A 1 90 ? -3.952 4.757 2.985 1.00 98.19 90 PHE A N 1
ATOM 704 C CA . PHE A 1 90 ? -3.648 5.188 4.343 1.00 98.19 90 PHE A CA 1
ATOM 705 C C . PHE A 1 90 ? -2.253 5.815 4.376 1.00 98.19 90 PHE A C 1
ATOM 707 O O . PHE A 1 90 ? -1.263 5.156 4.073 1.00 98.19 90 PHE A O 1
ATOM 714 N N . TYR A 1 91 ? -2.171 7.073 4.794 1.00 97.50 91 TYR A N 1
ATOM 715 C CA . TYR A 1 91 ? -0.942 7.858 4.879 1.00 97.50 91 TYR A CA 1
ATOM 716 C C . TYR A 1 91 ? -0.551 8.030 6.351 1.00 97.50 91 TYR A C 1
ATOM 718 O O . TYR A 1 91 ? -1.129 8.881 7.037 1.00 97.50 91 TYR A O 1
ATOM 726 N N . PRO A 1 92 ? 0.416 7.256 6.875 1.00 95.75 92 PRO A N 1
ATOM 727 C CA . PRO A 1 92 ? 0.837 7.337 8.275 1.00 95.75 92 PRO A CA 1
ATOM 728 C C . PRO A 1 92 ? 1.633 8.607 8.623 1.00 95.75 92 PRO A C 1
ATOM 730 O O . PRO A 1 92 ? 1.994 8.807 9.785 1.00 95.75 92 PRO A O 1
ATOM 733 N N . GLY A 1 93 ? 1.944 9.459 7.638 1.00 93.81 93 GLY A N 1
ATOM 734 C CA . GLY A 1 93 ? 2.786 10.648 7.820 1.00 93.81 93 GLY A CA 1
ATOM 735 C C . GLY A 1 93 ? 4.271 10.319 8.010 1.00 93.81 93 GLY A C 1
ATOM 736 O O . GLY A 1 93 ? 5.035 11.147 8.506 1.00 93.81 93 GLY A O 1
ATOM 737 N N . LYS A 1 94 ? 4.671 9.096 7.651 1.00 91.38 94 LYS A N 1
ATOM 738 C CA . LYS A 1 94 ? 6.047 8.595 7.630 1.00 91.38 94 LYS A CA 1
ATOM 739 C C . LYS A 1 94 ? 6.259 7.808 6.336 1.00 91.38 94 LYS A C 1
ATOM 741 O O . LYS A 1 94 ? 5.288 7.222 5.860 1.00 91.38 94 LYS A O 1
ATOM 746 N N . PRO A 1 95 ? 7.493 7.747 5.807 1.00 92.56 95 PRO A N 1
ATOM 747 C CA . PRO A 1 95 ? 7.791 6.844 4.705 1.00 92.56 95 PRO A CA 1
ATOM 748 C C . PRO A 1 95 ? 7.466 5.399 5.113 1.00 92.56 95 PRO A C 1
ATOM 750 O O . PRO A 1 95 ? 7.719 4.983 6.251 1.00 92.56 95 PRO A O 1
ATOM 753 N N . VAL A 1 96 ? 6.848 4.672 4.189 1.00 94.50 96 VAL A N 1
ATOM 754 C CA . VAL A 1 96 ? 6.531 3.248 4.297 1.00 94.50 96 VAL A CA 1
ATOM 755 C C . VAL A 1 96 ? 7.647 2.484 3.593 1.00 94.50 96 VAL A C 1
ATOM 757 O O . VAL A 1 96 ? 8.424 1.811 4.260 1.00 94.50 96 VAL A O 1
ATOM 760 N N . MET A 1 97 ? 7.803 2.673 2.281 1.00 91.94 97 MET A N 1
ATOM 761 C CA . MET A 1 97 ? 8.917 2.135 1.498 1.00 91.94 97 MET A CA 1
ATOM 762 C C . MET A 1 97 ? 9.967 3.218 1.242 1.00 91.94 97 MET A C 1
ATOM 764 O O . MET A 1 97 ? 9.640 4.315 0.795 1.00 91.94 97 MET A O 1
ATOM 768 N N . GLU A 1 98 ? 11.243 2.911 1.479 1.00 86.06 98 GLU A N 1
ATOM 769 C CA . GLU A 1 98 ? 12.339 3.824 1.112 1.00 86.06 98 GLU A CA 1
ATOM 770 C C . GLU A 1 98 ? 12.596 3.831 -0.399 1.00 86.06 98 GLU A C 1
ATOM 772 O O . GLU A 1 98 ? 12.910 4.870 -0.975 1.00 86.06 98 GLU A O 1
ATOM 777 N N . VAL A 1 99 ? 12.464 2.666 -1.038 1.00 82.50 99 VAL A N 1
ATOM 778 C CA . VAL A 1 99 ? 12.692 2.469 -2.471 1.00 82.50 99 VAL A CA 1
ATOM 779 C C . VAL A 1 99 ? 11.654 1.494 -3.013 1.00 82.50 99 VAL A C 1
ATOM 781 O O . VAL A 1 99 ? 11.391 0.458 -2.401 1.00 82.50 99 VAL A O 1
ATOM 784 N N . GLY A 1 100 ? 11.106 1.818 -4.184 1.00 85.50 100 GLY A N 1
ATOM 785 C CA . GLY A 1 100 ? 10.138 0.984 -4.889 1.00 85.50 100 GLY A CA 1
ATOM 786 C C . GLY A 1 100 ? 8.835 0.793 -4.115 1.00 85.50 100 GLY A C 1
ATOM 787 O O . GLY A 1 100 ? 8.427 1.629 -3.307 1.00 85.50 100 GLY A O 1
ATOM 788 N N . SER A 1 101 ? 8.193 -0.333 -4.382 1.00 89.69 101 SER A N 1
ATOM 789 C CA . SER A 1 101 ? 6.912 -0.727 -3.813 1.00 89.69 101 SER A CA 1
ATOM 790 C C . SER A 1 101 ? 6.905 -2.215 -3.482 1.00 89.69 101 SER A C 1
ATOM 792 O O . SER A 1 101 ? 7.802 -2.964 -3.884 1.00 89.69 101 SER A O 1
ATOM 794 N N . ALA A 1 102 ? 5.914 -2.637 -2.700 1.00 91.00 102 ALA A N 1
ATOM 795 C CA . ALA A 1 102 ? 5.709 -4.039 -2.370 1.00 91.00 102 ALA A CA 1
ATOM 796 C C . ALA A 1 102 ? 4.224 -4.389 -2.406 1.00 91.00 102 ALA A C 1
ATOM 798 O O . ALA A 1 102 ? 3.399 -3.727 -1.777 1.00 91.00 102 ALA A O 1
ATOM 799 N N . ASP A 1 103 ? 3.900 -5.463 -3.117 1.00 92.25 103 ASP A N 1
ATOM 800 C CA . ASP A 1 103 ? 2.538 -5.945 -3.279 1.00 92.25 103 ASP A CA 1
ATOM 801 C C . ASP A 1 103 ? 2.316 -7.277 -2.558 1.00 92.25 103 ASP A C 1
ATOM 803 O O . ASP A 1 103 ? 3.104 -8.218 -2.673 1.00 92.25 103 ASP A O 1
ATOM 807 N N . PHE A 1 104 ? 1.206 -7.370 -1.829 1.00 94.38 104 PHE A N 1
ATOM 808 C CA . PHE A 1 104 ? 0.815 -8.551 -1.071 1.00 94.38 104 PHE A CA 1
ATOM 809 C C . PHE A 1 104 ? -0.587 -8.989 -1.509 1.00 94.38 104 PHE A C 1
ATOM 811 O O . PHE A 1 104 ? -1.577 -8.617 -0.869 1.00 94.38 104 PHE A O 1
ATOM 818 N N . PRO A 1 105 ? -0.702 -9.809 -2.572 1.00 93.38 105 PRO A N 1
ATOM 819 C CA . PRO A 1 105 ? -1.989 -10.239 -3.129 1.00 93.38 105 PRO A CA 1
ATOM 820 C C . PRO A 1 105 ? -2.693 -11.330 -2.311 1.00 93.38 105 PRO A C 1
ATOM 822 O O . PRO A 1 105 ? -3.821 -11.699 -2.622 1.00 93.38 105 PRO A O 1
ATOM 825 N N . ASN A 1 106 ? -2.021 -11.912 -1.314 1.00 95.06 106 ASN A N 1
ATOM 826 C CA . ASN A 1 106 ? -2.617 -12.871 -0.388 1.00 95.06 106 ASN A CA 1
ATOM 827 C C . ASN A 1 106 ? -1.874 -12.891 0.959 1.00 95.06 106 ASN A C 1
ATOM 829 O O . ASN A 1 106 ? -0.734 -12.433 1.074 1.00 95.06 106 ASN A O 1
ATOM 833 N N . ALA A 1 107 ? -2.496 -13.515 1.964 1.00 95.38 107 ALA A N 1
ATOM 834 C CA . ALA A 1 107 ? -1.944 -13.628 3.315 1.00 95.38 107 ALA A CA 1
ATOM 835 C C . ALA A 1 107 ? -0.581 -14.344 3.369 1.00 95.38 107 ALA A C 1
ATOM 837 O O . ALA A 1 107 ? 0.238 -14.044 4.234 1.00 95.38 107 ALA A O 1
ATOM 838 N N . ARG A 1 108 ? -0.300 -15.274 2.441 1.00 94.69 108 ARG A N 1
ATOM 839 C CA . ARG A 1 108 ? 0.991 -15.977 2.396 1.00 94.69 108 ARG A CA 1
ATOM 840 C C . ARG A 1 108 ? 2.123 -15.033 1.996 1.00 94.69 108 ARG A C 1
ATOM 842 O O . ARG A 1 108 ? 3.172 -15.078 2.629 1.00 94.69 108 ARG A O 1
ATOM 849 N N . ALA A 1 109 ? 1.910 -14.176 0.996 1.00 91.81 109 ALA A N 1
ATOM 850 C CA . ALA A 1 109 ? 2.881 -13.155 0.600 1.00 91.81 109 ALA A CA 1
ATOM 851 C C . ALA A 1 109 ? 3.141 -12.151 1.737 1.00 91.81 109 ALA A C 1
ATOM 853 O O . ALA A 1 109 ? 4.277 -11.736 1.959 1.00 91.81 109 ALA A O 1
ATOM 854 N N . ALA A 1 110 ? 2.105 -11.819 2.513 1.00 94.81 110 ALA A N 1
ATOM 855 C CA . ALA A 1 110 ? 2.194 -10.882 3.631 1.00 94.81 110 ALA A CA 1
ATOM 856 C C . ALA A 1 110 ? 3.055 -11.371 4.807 1.00 94.81 110 ALA A C 1
ATOM 858 O O . ALA A 1 110 ? 3.487 -10.559 5.620 1.00 94.81 110 ALA A O 1
ATOM 859 N N . MET A 1 111 ? 3.346 -12.673 4.907 1.00 93.31 111 MET A N 1
ATOM 860 C CA . MET A 1 111 ? 4.094 -13.247 6.036 1.00 93.31 111 MET A CA 1
ATOM 861 C C . MET A 1 111 ? 5.499 -12.667 6.213 1.00 93.31 111 MET A C 1
ATOM 863 O O . MET A 1 111 ? 6.021 -12.692 7.326 1.00 93.31 111 MET A O 1
ATOM 867 N N . ASN A 1 112 ? 6.093 -12.144 5.141 1.00 91.06 112 ASN A N 1
ATOM 868 C CA . ASN A 1 112 ? 7.423 -11.549 5.172 1.00 91.06 112 ASN A CA 1
ATOM 869 C C . ASN A 1 112 ? 7.434 -10.091 5.672 1.00 91.06 112 ASN A C 1
ATOM 871 O O . ASN A 1 112 ? 8.494 -9.527 5.925 1.00 91.06 112 ASN A O 1
ATOM 875 N N . SER A 1 113 ? 6.269 -9.466 5.857 1.00 95.88 113 SER A N 1
ATOM 876 C CA . SER A 1 113 ? 6.164 -8.133 6.448 1.00 95.88 113 SER A CA 1
ATOM 877 C C . SER A 1 113 ? 5.325 -8.178 7.725 1.00 95.88 113 SER A C 1
ATOM 879 O O . SER A 1 113 ? 4.145 -8.525 7.659 1.00 95.88 113 SER A O 1
ATOM 881 N N . PRO A 1 114 ? 5.869 -7.796 8.898 1.00 96.62 114 PRO A N 1
ATOM 882 C CA . PRO A 1 114 ? 5.086 -7.747 10.132 1.00 96.62 114 PRO A CA 1
ATOM 883 C C . PRO A 1 114 ? 3.852 -6.842 10.023 1.00 96.62 114 PRO A C 1
ATOM 885 O O . PRO A 1 114 ? 2.782 -7.207 10.508 1.00 96.62 114 PRO A O 1
ATOM 888 N N . LEU A 1 115 ? 3.976 -5.707 9.324 1.00 97.62 115 LEU A N 1
ATOM 889 C CA . LEU A 1 115 ? 2.859 -4.803 9.061 1.00 97.62 115 LEU A CA 1
ATOM 890 C C . LEU A 1 115 ? 1.813 -5.449 8.147 1.00 97.62 115 LEU A C 1
ATOM 892 O O . LEU A 1 115 ? 0.635 -5.467 8.500 1.00 97.62 115 LEU A O 1
ATOM 896 N N . ALA A 1 116 ? 2.222 -6.010 7.002 1.00 97.44 116 ALA A N 1
ATOM 897 C CA . ALA A 1 116 ? 1.274 -6.626 6.070 1.00 97.44 116 ALA A CA 1
ATOM 898 C C . ALA A 1 116 ? 0.563 -7.817 6.722 1.00 97.44 116 ALA A C 1
ATOM 900 O O . ALA A 1 116 ? -0.649 -7.959 6.597 1.00 97.44 116 ALA A O 1
ATOM 901 N N . LYS A 1 117 ? 1.299 -8.637 7.479 1.00 97.44 117 LYS A N 1
ATOM 902 C CA . LYS A 1 117 ? 0.743 -9.744 8.259 1.00 97.44 117 LYS A CA 1
ATOM 903 C C . LYS A 1 117 ? -0.283 -9.266 9.285 1.00 97.44 117 LYS A C 1
ATOM 905 O O . LYS A 1 117 ? -1.323 -9.901 9.425 1.00 97.44 117 LYS A O 1
ATOM 910 N N . SER A 1 118 ? -0.004 -8.171 9.997 1.00 97.75 118 SER A N 1
ATOM 911 C CA . SER A 1 118 ? -0.953 -7.593 10.955 1.00 97.75 118 SER A CA 1
ATOM 912 C C . SER A 1 118 ? -2.222 -7.096 10.267 1.00 97.75 118 SER A C 1
ATOM 914 O O . SER A 1 118 ? -3.308 -7.306 10.794 1.00 97.75 118 SER A O 1
ATOM 916 N N . LEU A 1 119 ? -2.093 -6.467 9.095 1.00 98.06 119 LEU A N 1
ATOM 917 C CA . LEU A 1 119 ? -3.236 -6.017 8.303 1.00 98.06 119 LEU A CA 1
ATOM 918 C C . LEU A 1 119 ? -4.059 -7.211 7.817 1.00 98.06 119 LEU A C 1
ATOM 920 O O . LEU A 1 119 ? -5.252 -7.255 8.057 1.00 98.06 119 LEU A O 1
ATOM 924 N N . TYR A 1 120 ? -3.436 -8.245 7.256 1.00 97.44 120 TYR A N 1
ATOM 925 C CA . TYR A 1 120 ? -4.142 -9.473 6.867 1.00 97.44 120 TYR A CA 1
ATOM 926 C C . TYR A 1 120 ? -4.801 -10.233 8.029 1.00 97.44 120 TYR A C 1
ATOM 928 O O . TYR A 1 120 ? -5.607 -11.126 7.785 1.00 97.44 120 TYR A O 1
ATOM 936 N N . GLY A 1 121 ? -4.457 -9.913 9.280 1.00 96.25 121 GLY A N 1
ATOM 937 C CA . GLY A 1 121 ? -5.159 -10.424 10.456 1.00 96.25 121 GLY A CA 1
ATOM 938 C C . GLY A 1 121 ? -6.546 -9.808 10.668 1.00 96.25 121 GLY A C 1
ATOM 939 O O . GLY A 1 121 ? -7.337 -10.380 11.414 1.00 96.25 121 GLY A O 1
ATOM 940 N N . VAL A 1 122 ? -6.840 -8.674 10.025 1.00 97.12 122 VAL A N 1
ATOM 941 C CA . VAL A 1 122 ? -8.152 -8.016 10.033 1.00 97.12 122 VAL A CA 1
ATOM 942 C C . VAL A 1 122 ? -9.062 -8.704 9.017 1.00 97.12 122 VAL A C 1
ATOM 944 O O . VAL A 1 122 ? -8.720 -8.825 7.837 1.00 97.12 122 VAL A O 1
ATOM 947 N N . ASP A 1 123 ? -10.232 -9.146 9.471 1.00 96.12 123 ASP A N 1
ATOM 948 C CA . ASP A 1 123 ? -11.172 -9.878 8.625 1.00 96.12 123 ASP A CA 1
ATOM 949 C C . ASP A 1 123 ? -11.736 -8.999 7.497 1.00 96.12 123 ASP A C 1
ATOM 951 O O . ASP A 1 123 ? -12.093 -7.838 7.695 1.00 96.12 123 ASP A O 1
ATOM 955 N N . GLY A 1 124 ? -11.821 -9.560 6.292 1.00 95.69 124 GLY A N 1
ATOM 956 C CA . GLY A 1 124 ? -12.274 -8.852 5.094 1.00 95.69 124 GLY A CA 1
ATOM 957 C C . GLY A 1 124 ? -11.194 -8.092 4.317 1.00 95.69 124 GLY A C 1
ATOM 958 O O . GLY A 1 124 ? -11.529 -7.488 3.299 1.00 95.69 124 GLY A O 1
ATOM 959 N N . ILE A 1 125 ? -9.918 -8.125 4.720 1.00 97.69 125 ILE A N 1
ATOM 960 C CA . ILE A 1 125 ? -8.810 -7.612 3.893 1.00 97.69 125 ILE A CA 1
ATOM 961 C C . ILE A 1 125 ? -8.386 -8.664 2.861 1.00 97.69 125 ILE A C 1
ATOM 963 O O . ILE A 1 125 ? -8.094 -9.810 3.197 1.00 97.69 125 ILE A O 1
ATOM 967 N N . THR A 1 126 ? -8.339 -8.268 1.588 1.00 96.88 126 THR A N 1
ATOM 968 C CA . THR A 1 126 ? -8.038 -9.160 0.454 1.00 96.88 126 THR A CA 1
ATOM 969 C C . THR A 1 126 ? -6.694 -8.876 -0.201 1.00 96.88 126 THR A C 1
ATOM 971 O O . THR A 1 126 ? -6.105 -9.788 -0.777 1.00 96.88 126 THR A O 1
ATOM 974 N N . ARG A 1 127 ? -6.202 -7.634 -0.118 1.00 96.50 127 ARG A N 1
ATOM 975 C CA . ARG A 1 127 ? -4.901 -7.218 -0.654 1.00 96.50 127 ARG A CA 1
ATOM 976 C C . ARG A 1 127 ? -4.324 -6.073 0.164 1.00 96.50 127 ARG A C 1
ATOM 978 O O . ARG A 1 127 ? -5.060 -5.228 0.670 1.00 96.50 127 ARG A O 1
ATOM 985 N N . VAL A 1 128 ? -3.001 -6.053 0.280 1.00 97.38 128 VAL A N 1
ATOM 986 C CA . VAL A 1 128 ? -2.246 -4.952 0.882 1.00 97.38 128 VAL A CA 1
ATOM 987 C C . VAL A 1 128 ? -1.150 -4.556 -0.092 1.00 97.38 128 VAL A C 1
ATOM 989 O O . VAL A 1 128 ? -0.496 -5.422 -0.665 1.00 97.38 128 VAL A O 1
ATOM 992 N N . PHE A 1 129 ? -0.941 -3.260 -0.260 1.00 96.12 129 PHE A N 1
ATOM 993 C CA . PHE A 1 129 ? 0.098 -2.706 -1.113 1.00 96.12 129 PHE A CA 1
ATOM 994 C C . PHE A 1 129 ? 0.829 -1.584 -0.377 1.00 96.12 129 PHE A C 1
ATOM 996 O O . PHE A 1 129 ? 0.197 -0.744 0.267 1.00 96.12 129 PHE A O 1
ATOM 1003 N N . PHE A 1 130 ? 2.156 -1.572 -0.452 1.00 96.06 130 PHE A N 1
ATOM 1004 C CA . PHE A 1 130 ? 2.997 -0.521 0.111 1.00 96.06 130 PHE A CA 1
ATOM 1005 C C . PHE A 1 130 ? 3.593 0.328 -1.005 1.00 96.06 130 PHE A C 1
ATOM 1007 O O . PHE A 1 130 ? 4.385 -0.161 -1.814 1.00 96.06 130 PHE A O 1
ATOM 1014 N N . GLY A 1 131 ? 3.229 1.609 -0.995 1.00 93.56 131 GLY A N 1
ATOM 1015 C CA . GLY A 1 131 ? 3.898 2.653 -1.757 1.00 93.56 131 GLY A CA 1
ATOM 1016 C C . GLY A 1 131 ? 4.997 3.331 -0.937 1.00 93.56 131 GLY A C 1
ATOM 1017 O O . GLY A 1 131 ? 5.375 2.875 0.145 1.00 93.56 131 GLY A O 1
ATOM 1018 N N . SER A 1 132 ? 5.497 4.458 -1.440 1.00 92.19 132 SER A N 1
ATOM 1019 C CA . SER A 1 132 ? 6.562 5.233 -0.791 1.00 92.19 132 SER A CA 1
ATOM 1020 C C . SER A 1 132 ? 6.133 5.810 0.564 1.00 92.19 132 SER A C 1
ATOM 1022 O O . SER A 1 132 ? 6.824 5.628 1.564 1.00 92.19 132 SER A O 1
ATOM 1024 N N . ASP A 1 133 ? 4.977 6.469 0.635 1.00 94.81 133 ASP A N 1
ATOM 1025 C CA . ASP A 1 133 ? 4.463 7.151 1.832 1.00 94.81 133 ASP A CA 1
ATOM 1026 C C . ASP A 1 133 ? 3.049 6.711 2.245 1.00 94.81 133 ASP A C 1
ATOM 1028 O O . ASP A 1 133 ? 2.476 7.261 3.192 1.00 94.81 133 ASP A O 1
ATOM 1032 N N . PHE A 1 134 ? 2.502 5.696 1.574 1.00 96.12 134 PHE A N 1
ATOM 1033 C CA . PHE A 1 134 ? 1.154 5.192 1.803 1.00 96.12 134 PHE A CA 1
ATOM 1034 C C . PHE A 1 134 ? 1.075 3.666 1.828 1.00 96.12 134 PHE A C 1
ATOM 1036 O O . PHE A 1 134 ? 1.921 2.945 1.297 1.00 96.12 134 PHE A O 1
ATOM 1043 N N . ILE A 1 135 ? -0.000 3.186 2.443 1.00 97.88 135 ILE A N 1
ATOM 1044 C CA . ILE A 1 135 ? -0.422 1.790 2.456 1.00 97.88 135 ILE A CA 1
ATOM 1045 C C . ILE A 1 135 ? -1.800 1.740 1.817 1.00 97.88 135 ILE A C 1
ATOM 1047 O O . ILE A 1 135 ? -2.722 2.390 2.308 1.00 97.88 135 ILE A O 1
ATOM 1051 N N . THR A 1 136 ? -1.969 0.956 0.764 1.00 98.00 136 THR A N 1
ATOM 1052 C CA . THR A 1 136 ? -3.291 0.679 0.211 1.00 98.00 136 THR A CA 1
ATOM 1053 C C . THR A 1 136 ? -3.794 -0.644 0.749 1.00 98.00 136 THR A C 1
ATOM 1055 O O . THR A 1 136 ? -3.088 -1.652 0.734 1.00 98.00 136 THR A O 1
ATOM 1058 N N . VAL A 1 137 ? -5.029 -0.638 1.234 1.00 98.12 137 VAL A N 1
ATOM 1059 C CA . VAL A 1 137 ? -5.746 -1.844 1.635 1.00 98.12 137 VAL A CA 1
ATOM 1060 C C . VAL A 1 137 ? -6.904 -2.029 0.673 1.00 98.12 137 VAL A C 1
ATOM 1062 O O . VAL A 1 137 ? -7.661 -1.086 0.441 1.00 98.12 137 VAL A O 1
ATOM 1065 N N . THR A 1 138 ? -7.063 -3.240 0.153 1.00 97.56 138 THR A N 1
ATOM 1066 C CA . THR A 1 138 ? -8.258 -3.652 -0.583 1.00 97.56 138 THR A CA 1
ATOM 1067 C C . THR A 1 138 ? -9.088 -4.565 0.309 1.00 97.56 138 THR A C 1
ATOM 1069 O O . THR A 1 138 ? -8.556 -5.484 0.938 1.00 97.56 138 THR A O 1
ATOM 1072 N N . LYS A 1 139 ? -10.392 -4.306 0.372 1.00 97.12 139 LYS A N 1
ATOM 1073 C CA . LYS A 1 139 ? -11.356 -5.105 1.130 1.00 97.12 139 LYS A CA 1
ATOM 1074 C C . LYS A 1 139 ? -12.158 -6.051 0.235 1.00 97.12 139 LYS A C 1
ATOM 1076 O O . LYS A 1 139 ? -12.240 -5.859 -0.978 1.00 97.12 139 LYS A O 1
ATOM 1081 N N . SER A 1 140 ? -12.807 -7.035 0.844 1.00 97.06 140 SER A N 1
ATOM 1082 C CA . SER A 1 140 ? -13.874 -7.815 0.219 1.00 97.06 140 SER A CA 1
ATOM 1083 C C . SER A 1 140 ? -15.126 -6.956 -0.020 1.00 97.06 140 SER A C 1
ATOM 1085 O O . SER A 1 140 ? -15.318 -5.884 0.572 1.00 97.06 140 SER A O 1
ATOM 1087 N N . GLU A 1 141 ? -16.001 -7.416 -0.912 1.00 94.50 141 GLU A N 1
ATOM 1088 C CA . GLU A 1 141 ? -17.262 -6.725 -1.212 1.00 94.50 141 GLU A CA 1
ATOM 1089 C C . GLU A 1 141 ? -18.217 -6.721 -0.006 1.00 94.50 141 GLU A C 1
ATOM 1091 O O . GLU A 1 141 ? -18.903 -5.724 0.219 1.00 94.50 141 GLU A O 1
ATOM 1096 N N . ASP A 1 142 ? -18.171 -7.771 0.820 1.00 93.50 142 ASP A N 1
ATOM 1097 C CA . ASP A 1 142 ? -19.095 -8.002 1.939 1.00 93.50 142 ASP A CA 1
ATOM 1098 C C . ASP A 1 142 ? -18.804 -7.159 3.195 1.00 93.50 142 ASP A C 1
ATOM 1100 O O . ASP A 1 142 ? -19.656 -7.041 4.078 1.00 93.50 142 ASP A O 1
ATOM 1104 N N . THR A 1 143 ? -17.617 -6.551 3.293 1.00 94.94 143 THR A N 1
ATOM 1105 C CA . THR A 1 143 ? -17.182 -5.821 4.497 1.00 94.94 143 THR A CA 1
ATOM 1106 C C . THR A 1 143 ? -17.281 -4.307 4.306 1.00 94.94 143 THR A C 1
ATOM 1108 O O . THR A 1 143 ? -17.005 -3.784 3.226 1.00 94.94 143 THR A O 1
ATOM 1111 N N . SER A 1 144 ? -17.654 -3.552 5.345 1.00 95.88 144 SER A N 1
ATOM 1112 C CA . SER A 1 144 ? -17.728 -2.084 5.284 1.00 95.88 144 SER A CA 1
ATOM 1113 C C . SER A 1 144 ? -16.447 -1.404 5.783 1.00 95.88 144 SER A C 1
ATOM 1115 O O . SER A 1 144 ? -15.774 -1.871 6.702 1.00 95.88 144 SER A O 1
ATOM 1117 N N . TRP A 1 145 ? -16.126 -0.240 5.208 1.00 97.31 145 TRP A N 1
ATOM 1118 C CA . TRP A 1 145 ? -14.975 0.561 5.639 1.00 97.31 145 TRP A CA 1
ATOM 1119 C C . TRP A 1 145 ? -15.103 1.095 7.073 1.00 97.31 145 TRP A C 1
ATOM 1121 O O . TRP A 1 145 ? -14.084 1.357 7.708 1.00 97.31 145 TRP A O 1
ATOM 1131 N N . ASP A 1 146 ? -16.323 1.250 7.589 1.00 96.19 146 ASP A N 1
ATOM 1132 C CA . ASP A 1 146 ? -16.569 1.762 8.943 1.00 96.19 146 ASP A CA 1
ATOM 1133 C C . ASP A 1 146 ? -16.086 0.793 10.031 1.00 96.19 146 ASP A C 1
ATOM 1135 O O . ASP A 1 146 ? -15.652 1.235 11.094 1.00 96.19 146 ASP A O 1
ATOM 1139 N N . LEU A 1 147 ? -16.111 -0.513 9.742 1.00 94.69 147 LEU A N 1
ATOM 1140 C CA . LEU A 1 147 ? -15.585 -1.557 10.624 1.00 94.69 147 LEU A CA 1
ATOM 1141 C C . LEU A 1 147 ? -14.071 -1.729 10.453 1.00 94.69 147 LEU A C 1
ATOM 1143 O O . LEU A 1 147 ? -13.348 -1.850 11.436 1.00 94.69 147 LEU A O 1
ATOM 1147 N N . LEU A 1 148 ? -13.583 -1.668 9.211 1.00 97.38 148 LEU A N 1
ATOM 1148 C CA . LEU A 1 148 ? -12.170 -1.901 8.896 1.00 97.38 148 LEU A CA 1
ATOM 1149 C C . LEU A 1 148 ? -11.247 -0.771 9.355 1.00 97.38 148 LEU A C 1
ATOM 1151 O O . LEU A 1 148 ? -10.137 -1.026 9.813 1.00 97.38 148 LEU A O 1
ATOM 1155 N N . LYS A 1 149 ? -11.673 0.490 9.222 1.00 97.69 149 LYS A N 1
ATOM 1156 C CA . LYS A 1 149 ? -10.816 1.652 9.508 1.00 97.69 149 LYS A CA 1
ATOM 1157 C C . LYS A 1 149 ? -10.242 1.637 10.932 1.00 97.69 149 LYS A C 1
ATOM 1159 O O . LYS A 1 149 ? -9.026 1.778 11.044 1.00 97.69 149 LYS A O 1
ATOM 1164 N N . PRO A 1 150 ? -11.040 1.462 12.008 1.00 97.00 150 PRO A N 1
ATOM 1165 C CA . PRO A 1 150 ? -10.503 1.373 13.366 1.00 97.00 150 PRO A CA 1
ATOM 1166 C C . PRO A 1 150 ? -9.426 0.292 13.530 1.00 97.00 150 PRO A C 1
ATOM 1168 O O . PRO A 1 150 ? -8.393 0.562 14.142 1.00 97.00 150 PRO A O 1
ATOM 1171 N N . GLU A 1 151 ? -9.636 -0.895 12.956 1.00 97.62 151 GLU A N 1
ATOM 1172 C CA . GLU A 1 151 ? -8.695 -2.018 13.058 1.00 97.62 151 GLU A CA 1
ATOM 1173 C C . GLU A 1 151 ? -7.407 -1.770 12.265 1.00 97.62 151 GLU A C 1
ATOM 1175 O O . GLU A 1 151 ? -6.308 -1.967 12.784 1.00 97.62 151 G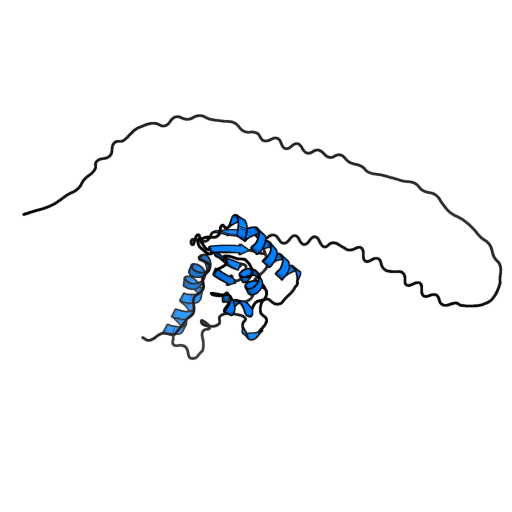LU A O 1
ATOM 1180 N N . ILE A 1 152 ? -7.521 -1.243 11.043 1.00 98.12 152 ILE A N 1
ATOM 1181 C CA . ILE A 1 152 ? -6.368 -0.871 10.211 1.00 98.12 152 ILE A CA 1
ATOM 1182 C C . ILE A 1 152 ? -5.544 0.224 10.894 1.00 98.12 152 ILE A C 1
ATOM 1184 O O . ILE A 1 152 ? -4.316 0.138 10.947 1.00 98.12 152 ILE A O 1
ATOM 1188 N N . PHE A 1 153 ? -6.198 1.246 11.456 1.00 97.38 153 PHE A N 1
ATOM 1189 C CA . PHE A 1 153 ? -5.497 2.292 12.195 1.00 97.38 153 PHE A CA 1
ATOM 1190 C C . PHE A 1 153 ? -4.745 1.720 13.396 1.00 97.38 153 PHE A C 1
ATOM 1192 O O . PHE A 1 153 ? -3.587 2.086 13.599 1.00 97.38 153 PHE A O 1
ATOM 1199 N N . ALA A 1 154 ? -5.366 0.822 14.166 1.00 96.25 154 ALA A N 1
ATOM 1200 C CA . ALA A 1 154 ? -4.710 0.157 15.288 1.00 96.25 154 ALA A CA 1
ATOM 1201 C C . ALA A 1 154 ? -3.470 -0.626 14.828 1.00 96.25 154 ALA A C 1
ATOM 1203 O O . ALA A 1 154 ? -2.382 -0.384 15.345 1.00 96.25 154 ALA A O 1
ATOM 1204 N N . ALA A 1 155 ? -3.598 -1.460 13.791 1.00 97.38 155 ALA A N 1
ATOM 1205 C CA . ALA A 1 155 ? -2.493 -2.247 13.245 1.00 97.38 155 ALA A CA 1
ATOM 1206 C C . ALA A 1 155 ? -1.306 -1.376 12.789 1.00 97.38 155 ALA A C 1
ATOM 1208 O O . ALA A 1 155 ? -0.154 -1.651 13.135 1.00 97.38 155 ALA A O 1
ATOM 1209 N N . ILE A 1 156 ? -1.574 -0.289 12.056 1.00 96.88 156 ILE A N 1
ATOM 1210 C CA . ILE A 1 156 ? -0.530 0.638 11.593 1.00 96.88 156 ILE A CA 1
ATOM 1211 C C . ILE A 1 156 ? 0.132 1.341 12.787 1.00 96.88 156 ILE A C 1
ATOM 1213 O O . ILE A 1 156 ? 1.362 1.407 12.870 1.00 96.88 156 ILE A O 1
ATOM 1217 N N . MET A 1 157 ? -0.658 1.857 13.732 1.00 95.12 157 MET A N 1
ATOM 1218 C CA . MET A 1 157 ? -0.127 2.550 14.909 1.00 95.12 157 MET A CA 1
ATOM 1219 C C . MET A 1 157 ? 0.722 1.631 15.789 1.00 95.12 157 MET A C 1
ATOM 1221 O O . MET A 1 157 ? 1.774 2.063 16.274 1.00 95.12 157 MET A O 1
ATOM 1225 N N . ASP A 1 158 ? 0.293 0.386 15.979 1.00 95.12 158 ASP A N 1
ATOM 1226 C CA . ASP A 1 158 ? 1.003 -0.615 16.770 1.00 95.12 158 ASP A CA 1
ATOM 1227 C C . ASP A 1 158 ? 2.322 -1.004 16.107 1.00 95.12 158 ASP A C 1
ATOM 1229 O O . ASP A 1 158 ? 3.364 -0.985 16.769 1.00 95.12 158 ASP A O 1
ATOM 1233 N N . PHE A 1 159 ? 2.325 -1.238 14.791 1.00 95.94 159 PHE A N 1
ATOM 1234 C CA . PHE A 1 159 ? 3.546 -1.507 14.034 1.00 95.94 159 PHE A CA 1
ATOM 1235 C C . PHE A 1 159 ? 4.579 -0.385 14.211 1.00 95.94 159 PHE A C 1
ATOM 1237 O O . PHE A 1 159 ? 5.683 -0.626 14.712 1.00 95.94 159 PHE A O 1
ATOM 1244 N N . TYR A 1 160 ? 4.211 0.866 13.918 1.00 93.69 160 TYR A N 1
ATOM 1245 C CA . TYR A 1 160 ? 5.132 2.000 14.054 1.00 93.69 160 TYR A CA 1
ATOM 1246 C C . TYR A 1 160 ? 5.516 2.304 15.510 1.00 93.69 160 TYR A C 1
ATOM 1248 O O . TYR A 1 160 ? 6.557 2.918 15.758 1.00 93.69 160 TYR A O 1
ATOM 1256 N N . SER A 1 161 ? 4.694 1.895 16.477 1.00 92.25 161 SER A N 1
ATOM 1257 C CA . SER A 1 161 ? 4.985 2.007 17.910 1.00 92.25 161 SER A CA 1
ATOM 1258 C C . SER A 1 161 ? 5.921 0.916 18.421 1.00 92.25 161 SER A C 1
ATOM 1260 O O . SER A 1 161 ? 6.636 1.150 19.399 1.00 92.25 161 SER A O 1
ATOM 1262 N N . SER A 1 162 ? 5.899 -0.257 17.789 1.00 93.06 162 SER A N 1
ATOM 1263 C CA . SER A 1 162 ? 6.737 -1.404 18.135 1.00 93.06 162 SER A CA 1
ATOM 1264 C C . SER A 1 162 ? 8.183 -1.239 17.664 1.00 93.06 162 SER A C 1
ATOM 1266 O O . SER A 1 162 ? 9.091 -1.780 18.291 1.00 93.06 162 SER A O 1
ATOM 1268 N N . GLY A 1 163 ? 8.403 -0.479 16.584 1.00 90.50 163 GLY A N 1
ATOM 1269 C CA . GLY A 1 163 ? 9.721 -0.323 15.964 1.00 90.50 163 GLY A CA 1
ATOM 1270 C C . GLY A 1 163 ? 10.214 -1.581 15.241 1.00 90.50 163 GLY A C 1
ATOM 1271 O O . GLY A 1 163 ? 11.413 -1.708 15.007 1.00 90.50 163 GLY A O 1
ATOM 1272 N N . GLN A 1 164 ? 9.317 -2.517 14.919 1.00 92.81 164 GLN A N 1
ATOM 1273 C CA . GLN A 1 164 ? 9.647 -3.690 14.113 1.00 92.81 164 GLN A CA 1
ATOM 1274 C C . GLN A 1 164 ? 10.086 -3.290 12.695 1.00 92.81 164 GLN A C 1
ATOM 1276 O O . GLN A 1 164 ? 9.626 -2.270 12.174 1.00 92.81 164 GLN A O 1
ATOM 1281 N N . PRO A 1 165 ? 10.962 -4.083 12.053 1.00 93.56 165 PRO A N 1
ATOM 1282 C CA . PRO A 1 165 ? 11.321 -3.850 10.661 1.00 93.56 165 PRO A CA 1
ATOM 1283 C C . PRO A 1 165 ? 10.109 -4.086 9.750 1.00 93.56 165 PRO A C 1
ATOM 1285 O O . PRO A 1 165 ? 9.251 -4.920 10.046 1.00 93.56 165 PRO A O 1
ATOM 1288 N N . LEU A 1 166 ? 10.043 -3.367 8.625 1.00 93.88 166 LEU A N 1
ATOM 1289 C CA . LEU A 1 166 ? 8.952 -3.530 7.658 1.00 93.88 166 LEU A CA 1
ATOM 1290 C C . LEU A 1 166 ? 8.974 -4.902 6.976 1.00 93.88 166 LEU A C 1
ATOM 1292 O O . LEU A 1 166 ? 7.907 -5.442 6.695 1.00 93.88 166 LEU A O 1
ATOM 1296 N N . PHE A 1 167 ? 10.164 -5.468 6.767 1.00 93.75 167 PHE A N 1
ATOM 1297 C CA . PHE A 1 167 ? 10.384 -6.804 6.215 1.00 93.75 167 PHE A CA 1
ATOM 1298 C C . PHE A 1 167 ? 11.249 -7.633 7.163 1.00 93.75 167 PHE A C 1
ATOM 1300 O O . PHE A 1 167 ? 12.154 -7.096 7.803 1.00 93.75 167 PHE A O 1
ATOM 1307 N N . LEU A 1 168 ? 10.968 -8.931 7.258 1.00 89.88 168 LEU A N 1
ATOM 1308 C CA . LEU A 1 168 ? 11.785 -9.871 8.029 1.00 89.88 168 LEU A CA 1
ATOM 1309 C C . LEU A 1 168 ? 13.066 -10.235 7.271 1.00 89.88 168 LEU A C 1
ATOM 1311 O O . LEU A 1 168 ? 14.134 -10.304 7.878 1.00 89.88 168 LEU A O 1
ATOM 1315 N N . ASP A 1 169 ? 12.959 -10.378 5.951 1.00 84.19 169 ASP A N 1
ATOM 1316 C CA . ASP A 1 169 ? 14.082 -10.684 5.073 1.00 84.19 169 ASP A CA 1
ATOM 1317 C C . ASP A 1 169 ? 14.601 -9.406 4.395 1.00 84.19 169 ASP A C 1
ATOM 1319 O O . ASP A 1 169 ? 13.885 -8.752 3.630 1.00 84.19 169 ASP A O 1
ATOM 1323 N N . SER A 1 170 ? 15.874 -9.067 4.632 1.00 68.12 170 SER A N 1
ATOM 1324 C CA . SER A 1 170 ? 16.511 -7.834 4.135 1.00 68.12 170 SER A CA 1
ATOM 1325 C C . SER A 1 170 ? 16.581 -7.726 2.610 1.00 68.12 170 SER A C 1
ATOM 1327 O O . SER A 1 170 ? 16.738 -6.633 2.076 1.00 68.12 170 SER A O 1
ATOM 1329 N N . GLU A 1 171 ? 16.481 -8.850 1.903 1.00 65.31 171 GLU A N 1
ATOM 1330 C CA . GLU A 1 171 ? 16.597 -8.923 0.442 1.00 65.31 171 GLU A CA 1
ATOM 1331 C C . GLU A 1 171 ? 15.278 -8.599 -0.279 1.00 65.31 171 GLU A C 1
ATOM 1333 O O . GLU A 1 171 ? 15.264 -8.365 -1.482 1.00 65.31 171 GLU A O 1
ATOM 1338 N N . THR A 1 172 ? 14.170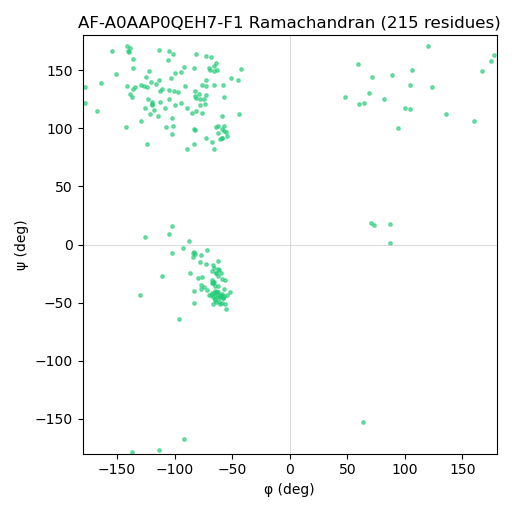 -8.512 0.463 1.00 63.44 172 THR A N 1
ATOM 1339 C CA . THR A 1 172 ? 12.825 -8.293 -0.105 1.00 63.44 172 THR A CA 1
ATOM 1340 C C . THR A 1 172 ? 12.482 -6.815 -0.291 1.00 63.44 172 THR A C 1
ATOM 1342 O O . THR A 1 172 ? 11.374 -6.466 -0.696 1.00 63.44 172 THR A O 1
ATOM 1345 N N . ALA A 1 173 ? 13.424 -5.924 0.018 1.00 55.28 173 ALA A N 1
ATOM 1346 C CA . ALA A 1 173 ? 13.241 -4.494 -0.141 1.00 55.28 173 ALA A CA 1
ATOM 1347 C C . ALA A 1 173 ? 13.364 -4.097 -1.626 1.00 55.28 173 ALA A C 1
ATOM 1349 O O . ALA A 1 173 ? 14.454 -4.133 -2.199 1.00 55.28 173 ALA A O 1
ATOM 1350 N N . ALA A 1 174 ? 12.232 -3.650 -2.179 1.00 59.03 174 ALA A N 1
ATOM 1351 C CA . ALA A 1 174 ? 12.016 -3.061 -3.504 1.00 59.03 174 ALA A CA 1
ATOM 1352 C C . ALA A 1 174 ? 11.861 -4.043 -4.682 1.00 59.03 174 ALA A C 1
ATOM 1354 O O . ALA A 1 174 ? 12.753 -4.834 -4.992 1.00 59.03 174 ALA A O 1
ATOM 1355 N N . ALA A 1 175 ? 10.749 -3.904 -5.414 1.00 59.88 175 ALA A N 1
ATOM 1356 C CA . ALA A 1 175 ? 10.647 -4.368 -6.793 1.00 59.88 175 ALA A CA 1
ATOM 1357 C C . ALA A 1 175 ? 11.726 -3.662 -7.641 1.00 59.88 175 ALA A C 1
ATOM 1359 O O . ALA A 1 175 ? 11.696 -2.446 -7.820 1.00 59.88 175 ALA A O 1
ATOM 1360 N N . LYS A 1 176 ? 12.731 -4.422 -8.092 1.00 68.12 176 LYS A N 1
ATOM 1361 C CA . LYS A 1 176 ? 13.834 -3.961 -8.965 1.00 68.12 176 LYS A CA 1
ATOM 1362 C C . LYS A 1 176 ? 13.636 -4.379 -10.426 1.00 68.12 176 LYS A C 1
ATOM 1364 O O . LYS A 1 176 ? 14.585 -4.389 -11.205 1.00 68.12 176 LYS A O 1
ATOM 1369 N N . ASP A 1 177 ? 12.427 -4.781 -10.793 1.00 74.44 177 ASP A N 1
ATOM 1370 C CA . ASP A 1 177 ? 12.100 -5.406 -12.078 1.00 74.44 177 ASP A CA 1
ATOM 1371 C C . ASP A 1 177 ? 12.328 -4.482 -13.290 1.00 74.44 177 ASP A C 1
ATOM 1373 O O . ASP A 1 177 ? 12.601 -4.942 -14.399 1.00 74.44 177 ASP A O 1
ATOM 1377 N N . THR A 1 178 ? 12.296 -3.171 -13.069 1.00 79.19 178 THR A N 1
ATOM 1378 C CA . THR A 1 178 ? 12.498 -2.124 -14.081 1.00 79.19 178 THR A CA 1
ATOM 1379 C C . THR A 1 178 ? 13.861 -1.441 -14.007 1.00 79.19 178 THR A C 1
ATOM 1381 O O . THR A 1 178 ? 14.094 -0.468 -14.726 1.00 79.19 178 THR A O 1
ATOM 1384 N N . ALA A 1 179 ? 14.796 -1.944 -13.193 1.00 84.06 179 ALA A N 1
ATOM 1385 C CA . ALA A 1 179 ? 16.170 -1.457 -13.228 1.00 84.06 179 ALA A CA 1
ATOM 1386 C C . ALA A 1 179 ? 16.743 -1.628 -14.648 1.00 84.06 179 ALA A C 1
ATOM 1388 O O . ALA A 1 179 ? 16.664 -2.715 -15.235 1.00 84.06 179 ALA A O 1
ATOM 1389 N N . ILE A 1 180 ? 17.274 -0.539 -15.210 1.00 83.19 180 ILE A N 1
ATOM 1390 C CA . ILE A 1 180 ? 17.925 -0.548 -16.523 1.00 83.19 180 ILE A CA 1
ATOM 1391 C C . ILE A 1 180 ? 19.328 -1.128 -16.341 1.00 83.19 180 ILE A C 1
ATOM 1393 O O . ILE A 1 180 ? 20.129 -0.585 -15.579 1.00 83.19 180 ILE A O 1
ATOM 1397 N N . ASN A 1 181 ? 19.605 -2.229 -17.033 1.00 87.69 181 ASN A N 1
ATOM 1398 C CA . ASN A 1 181 ? 20.888 -2.922 -17.022 1.00 87.69 181 ASN A CA 1
ATOM 1399 C C . ASN A 1 181 ? 21.646 -2.670 -18.331 1.00 87.69 181 ASN A C 1
ATOM 1401 O O . ASN A 1 181 ? 21.044 -2.356 -19.354 1.00 87.69 181 ASN A O 1
ATOM 1405 N N . GLU A 1 182 ? 22.967 -2.857 -18.315 1.00 84.50 182 GLU A N 1
ATOM 1406 C CA . GLU A 1 182 ? 23.821 -2.679 -19.503 1.00 84.50 182 GLU A CA 1
ATOM 1407 C C . GLU A 1 182 ? 23.474 -3.651 -20.645 1.00 84.50 182 GLU A C 1
ATOM 1409 O O . GLU A 1 182 ? 23.665 -3.320 -21.813 1.00 84.50 182 GLU A O 1
ATOM 1414 N N . ASP A 1 183 ? 22.918 -4.818 -20.310 1.00 87.12 183 ASP A N 1
ATOM 1415 C CA . ASP A 1 183 ? 22.504 -5.845 -21.272 1.00 87.12 183 ASP A CA 1
ATOM 1416 C C . ASP A 1 183 ? 21.105 -5.594 -21.875 1.00 87.12 183 ASP A C 1
ATOM 1418 O O . ASP A 1 183 ? 20.671 -6.333 -22.764 1.00 87.12 183 ASP A O 1
ATOM 1422 N N . ASP A 1 184 ? 20.365 -4.583 -21.400 1.00 88.31 184 ASP A N 1
ATOM 1423 C CA . ASP A 1 184 ? 19.047 -4.260 -21.947 1.00 88.31 184 ASP A CA 1
ATOM 1424 C C . ASP A 1 184 ? 19.176 -3.616 -23.338 1.00 88.31 184 ASP A C 1
ATOM 1426 O O . ASP A 1 184 ? 19.968 -2.701 -23.564 1.00 88.31 184 ASP A O 1
ATOM 1430 N N . SER A 1 185 ? 18.332 -4.042 -24.284 1.00 93.25 185 SER A N 1
ATOM 1431 C CA . SER A 1 185 ? 18.204 -3.332 -25.564 1.00 93.25 185 SER A CA 1
ATOM 1432 C C . SER A 1 185 ? 17.648 -1.917 -25.365 1.00 93.25 185 SER A C 1
ATOM 1434 O O . SER A 1 185 ? 16.903 -1.666 -24.416 1.00 93.25 185 SER A O 1
ATOM 1436 N N . GLU A 1 186 ? 17.922 -1.006 -26.305 1.00 93.31 186 GLU A N 1
ATOM 1437 C CA . GLU A 1 186 ? 17.379 0.364 -26.290 1.00 93.31 186 GLU A CA 1
ATOM 1438 C C . GLU A 1 186 ? 15.850 0.376 -26.125 1.00 93.31 186 GLU A C 1
ATOM 1440 O O . GLU A 1 186 ? 15.299 1.151 -25.343 1.00 93.31 186 GLU A O 1
ATOM 1445 N N . THR A 1 187 ? 15.154 -0.537 -26.808 1.00 94.00 187 THR A N 1
ATOM 1446 C CA . THR A 1 187 ? 13.700 -0.681 -26.695 1.00 94.00 187 THR A CA 1
ATOM 1447 C C . THR A 1 187 ? 13.275 -1.120 -25.295 1.00 94.00 187 THR A C 1
ATOM 1449 O O . THR A 1 187 ? 12.338 -0.552 -24.741 1.00 94.00 187 THR A O 1
ATOM 1452 N N . VAL A 1 188 ? 13.966 -2.092 -24.692 1.00 94.19 188 VAL A N 1
ATOM 1453 C CA . VAL A 1 188 ? 13.662 -2.561 -23.329 1.00 94.19 188 VAL A CA 1
ATOM 1454 C C . VAL A 1 188 ? 13.932 -1.467 -22.298 1.00 94.19 188 VAL A C 1
ATOM 1456 O O . VAL A 1 188 ? 13.103 -1.260 -21.413 1.00 94.19 188 VAL A O 1
ATOM 1459 N N . ALA A 1 189 ? 15.033 -0.727 -22.436 1.00 93.38 189 ALA A N 1
ATOM 1460 C CA . ALA A 1 189 ? 15.338 0.412 -21.575 1.00 93.38 189 ALA A CA 1
ATOM 1461 C C . ALA A 1 189 ? 14.235 1.484 -21.650 1.00 93.38 189 ALA A C 1
ATOM 1463 O O . ALA A 1 189 ? 13.756 1.947 -20.615 1.00 93.38 189 ALA A O 1
ATOM 1464 N N . MET A 1 190 ? 13.754 1.802 -22.857 1.00 94.00 190 MET A N 1
ATOM 1465 C CA . MET A 1 190 ? 12.644 2.740 -23.056 1.00 94.00 190 MET A CA 1
ATOM 1466 C C . MET A 1 190 ? 11.325 2.226 -22.458 1.00 94.00 190 MET A C 1
ATOM 1468 O O . MET A 1 190 ? 10.580 2.999 -21.854 1.00 94.00 190 MET A O 1
ATOM 1472 N N . ILE A 1 191 ? 11.025 0.928 -22.590 1.00 94.19 191 ILE A N 1
ATOM 1473 C CA . ILE A 1 191 ? 9.843 0.312 -21.963 1.00 94.19 191 ILE A CA 1
ATOM 1474 C C . ILE A 1 191 ? 9.927 0.446 -20.441 1.00 94.19 191 ILE A C 1
ATOM 1476 O O . ILE A 1 191 ? 8.971 0.910 -19.822 1.00 94.19 191 ILE A O 1
ATOM 1480 N N . LYS A 1 192 ? 11.067 0.085 -19.840 1.00 93.25 192 LYS A N 1
ATOM 1481 C CA . LYS A 1 192 ? 11.297 0.197 -18.393 1.00 93.25 192 LYS A CA 1
ATOM 1482 C C . LYS A 1 192 ? 11.148 1.642 -17.905 1.00 93.25 192 LYS A C 1
ATOM 1484 O O . LYS A 1 192 ? 10.463 1.874 -16.913 1.00 93.25 192 LYS A O 1
ATOM 1489 N N . GLU A 1 193 ? 11.686 2.619 -18.636 1.00 93.00 193 GLU A N 1
ATOM 1490 C CA . GLU A 1 193 ? 11.515 4.043 -18.317 1.00 93.00 193 GLU A CA 1
ATOM 1491 C C . GLU A 1 193 ? 10.040 4.474 -18.360 1.00 93.00 193 GLU A C 1
ATOM 1493 O O . GLU A 1 193 ? 9.557 5.145 -17.446 1.00 93.00 193 GLU A O 1
ATOM 1498 N N . LEU A 1 194 ? 9.290 4.085 -19.397 1.00 94.19 194 LEU A N 1
ATOM 1499 C CA . LEU A 1 194 ? 7.864 4.416 -19.512 1.00 94.19 194 LEU A CA 1
ATOM 1500 C C . LEU A 1 194 ? 7.020 3.760 -18.415 1.00 94.19 194 LEU A C 1
ATOM 1502 O O . LEU A 1 194 ? 6.061 4.374 -17.932 1.00 94.19 194 LEU A O 1
ATOM 1506 N N . LEU A 1 195 ? 7.372 2.536 -18.014 1.00 92.75 195 LEU A N 1
ATOM 1507 C CA . LEU A 1 195 ? 6.729 1.852 -16.899 1.00 92.75 195 LEU A CA 1
ATOM 1508 C C . LEU A 1 195 ? 6.915 2.650 -15.608 1.00 92.75 195 LEU A C 1
ATOM 1510 O O . LEU A 1 195 ? 5.917 2.984 -14.975 1.00 92.75 195 LEU A O 1
ATOM 1514 N N . GLU A 1 196 ? 8.144 3.044 -15.276 1.00 89.94 196 GLU A N 1
ATOM 1515 C CA . GLU A 1 196 ? 8.433 3.808 -14.055 1.00 89.94 196 GLU A CA 1
ATOM 1516 C C . GLU A 1 196 ? 7.851 5.221 -14.062 1.00 89.94 196 GLU A C 1
ATOM 1518 O O . GLU A 1 196 ? 7.312 5.689 -13.061 1.00 89.94 196 GLU A O 1
ATOM 1523 N N . THR A 1 197 ? 7.940 5.923 -15.190 1.00 91.38 197 THR A N 1
ATOM 1524 C CA . THR A 1 197 ? 7.606 7.355 -15.238 1.00 91.38 197 THR A CA 1
ATOM 1525 C C . THR A 1 197 ? 6.129 7.638 -15.481 1.00 91.38 197 THR A C 1
ATOM 1527 O O . THR A 1 197 ? 5.660 8.722 -15.129 1.00 91.38 197 THR A O 1
ATOM 1530 N N . ARG A 1 198 ? 5.381 6.714 -16.103 1.00 92.31 198 ARG A N 1
ATOM 1531 C CA . ARG A 1 198 ? 3.980 6.963 -16.489 1.00 92.31 198 ARG A CA 1
ATOM 1532 C C . ARG A 1 198 ? 2.993 5.895 -16.058 1.00 92.31 198 ARG A C 1
ATOM 1534 O O . ARG A 1 198 ? 1.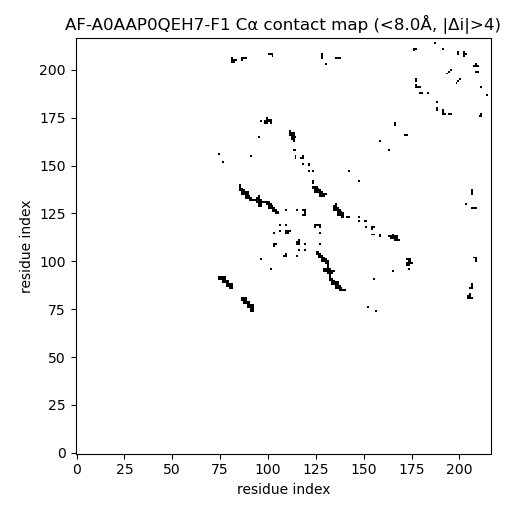899 6.252 -15.631 1.00 92.31 198 ARG A O 1
ATOM 1541 N N . ILE A 1 199 ? 3.328 4.615 -16.205 1.00 92.56 199 ILE A N 1
ATOM 1542 C CA . ILE A 1 199 ? 2.346 3.542 -15.987 1.00 92.56 199 ILE A CA 1
ATOM 1543 C C . ILE A 1 199 ? 2.244 3.204 -14.499 1.00 92.56 199 ILE A C 1
ATOM 1545 O O . ILE A 1 199 ? 1.140 3.201 -13.959 1.00 92.56 199 ILE A O 1
ATOM 1549 N N . ARG A 1 200 ? 3.374 2.974 -13.821 1.00 91.62 200 ARG A N 1
ATOM 1550 C CA . ARG A 1 200 ? 3.407 2.609 -12.401 1.00 91.62 200 ARG A CA 1
ATOM 1551 C C . ARG A 1 200 ? 2.727 3.664 -11.518 1.00 91.62 200 ARG A C 1
ATOM 1553 O O . ARG A 1 200 ? 1.864 3.253 -10.748 1.00 91.62 200 ARG A O 1
ATOM 1560 N N . PRO A 1 201 ? 2.970 4.986 -11.672 1.00 90.50 201 PRO A N 1
ATOM 1561 C CA . PRO A 1 201 ? 2.256 5.994 -10.884 1.00 90.50 201 PRO A CA 1
ATOM 1562 C C . PRO A 1 201 ? 0.732 5.901 -11.034 1.00 90.50 201 PRO A C 1
ATOM 1564 O O . PRO A 1 201 ? 0.010 5.902 -10.045 1.00 90.50 201 PRO A O 1
ATOM 1567 N N . ALA A 1 202 ? 0.238 5.722 -12.264 1.00 91.00 202 ALA A N 1
ATOM 1568 C CA . ALA A 1 202 ? -1.197 5.620 -12.520 1.00 91.00 202 ALA A CA 1
ATOM 1569 C C . ALA A 1 202 ? -1.828 4.345 -11.931 1.00 91.00 202 ALA A C 1
ATOM 1571 O O . ALA A 1 202 ? -2.988 4.365 -11.528 1.00 91.00 202 ALA A O 1
ATOM 1572 N N . VAL A 1 203 ? -1.088 3.232 -11.883 1.00 91.56 203 VAL A N 1
ATOM 1573 C CA . VAL A 1 203 ? -1.563 1.974 -11.278 1.00 91.56 203 VAL A CA 1
ATOM 1574 C C . VAL A 1 203 ? -1.510 2.036 -9.747 1.00 91.56 203 VAL A C 1
ATOM 1576 O O . VAL A 1 203 ? -2.399 1.516 -9.072 1.00 91.56 203 VAL A O 1
ATOM 1579 N N . GLN A 1 204 ? -0.507 2.716 -9.193 1.00 91.50 204 GLN A N 1
ATOM 1580 C CA . GLN A 1 204 ? -0.365 2.924 -7.753 1.00 91.50 204 GLN A CA 1
ATOM 1581 C C . GLN A 1 204 ? -1.468 3.817 -7.172 1.00 91.50 204 GLN A C 1
ATOM 1583 O O . GLN A 1 204 ? -1.920 3.554 -6.056 1.00 91.50 204 GLN A O 1
ATOM 1588 N N . ASP A 1 205 ? -1.970 4.787 -7.942 1.00 90.12 205 ASP A N 1
ATOM 1589 C CA . ASP A 1 205 ? -3.145 5.597 -7.578 1.00 90.12 205 ASP A CA 1
ATOM 1590 C C . ASP A 1 205 ? -4.431 4.755 -7.415 1.00 90.12 205 ASP A C 1
ATOM 1592 O O . ASP A 1 205 ? -5.362 5.161 -6.717 1.00 90.12 205 ASP A O 1
ATOM 1596 N N . ASP A 1 206 ? -4.486 3.562 -8.022 1.00 88.62 206 ASP A N 1
ATOM 1597 C CA . ASP A 1 206 ? -5.570 2.584 -7.836 1.00 88.62 206 ASP A CA 1
ATOM 1598 C C . ASP A 1 206 ? -5.281 1.561 -6.716 1.00 88.62 206 ASP A C 1
ATOM 1600 O O . ASP A 1 206 ? -6.115 0.719 -6.370 1.00 88.62 206 ASP A O 1
ATOM 1604 N N . GLY A 1 207 ? -4.091 1.637 -6.112 1.00 84.06 207 GLY A N 1
ATOM 1605 C CA . GLY A 1 207 ? -3.648 0.733 -5.056 1.00 84.06 207 GLY A CA 1
ATOM 1606 C C . GLY A 1 207 ? -2.974 -0.549 -5.529 1.00 84.06 207 GLY A C 1
ATOM 1607 O O . GLY A 1 207 ? -2.907 -1.501 -4.751 1.00 84.06 207 GLY A O 1
ATOM 1608 N N . GLY A 1 208 ? -2.525 -0.600 -6.784 1.00 87.00 208 GLY A N 1
ATOM 1609 C CA . GLY A 1 208 ? -1.851 -1.759 -7.362 1.00 87.00 208 GLY A CA 1
ATOM 1610 C C . GLY A 1 208 ? -0.383 -1.514 -7.700 1.00 87.00 208 GLY A C 1
ATOM 1611 O O . GLY A 1 208 ? 0.159 -0.429 -7.504 1.00 87.00 208 GLY A O 1
ATOM 1612 N N . ASP A 1 209 ?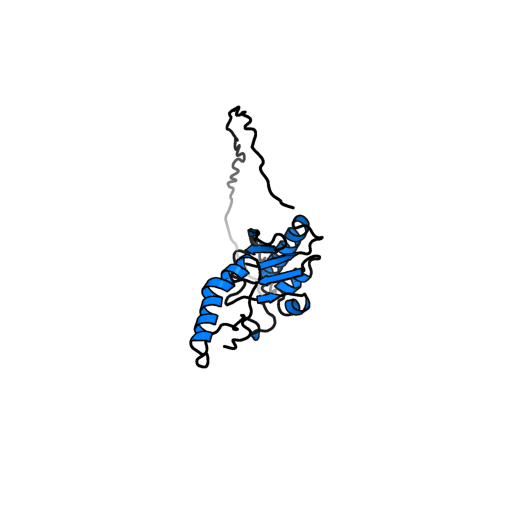 0.238 -2.538 -8.282 1.00 88.44 209 ASP A N 1
ATOM 1613 C CA . ASP A 1 209 ? 1.578 -2.460 -8.859 1.00 88.44 209 ASP A CA 1
ATOM 1614 C C . ASP A 1 209 ? 1.670 -3.260 -10.158 1.00 88.44 209 ASP A C 1
ATOM 1616 O O . ASP A 1 209 ? 0.793 -4.077 -10.460 1.00 88.44 20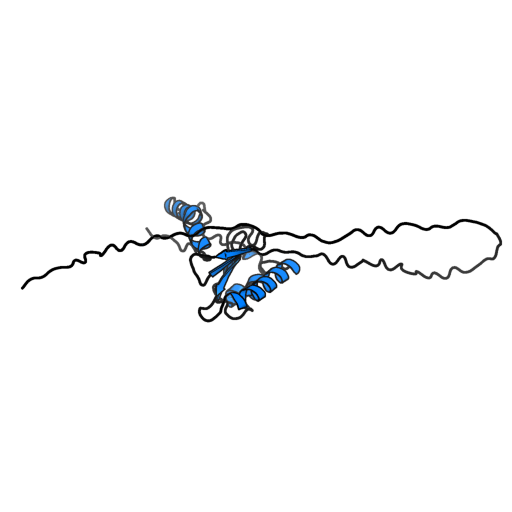9 ASP A O 1
ATOM 1620 N N . ILE A 1 210 ? 2.749 -3.043 -10.908 1.00 87.88 210 ILE A N 1
ATOM 1621 C CA . ILE A 1 210 ? 3.062 -3.770 -12.142 1.00 87.88 210 ILE A CA 1
ATOM 1622 C C . ILE A 1 210 ? 4.423 -4.457 -12.045 1.00 87.88 210 ILE A C 1
ATOM 1624 O O . ILE A 1 210 ? 5.332 -3.966 -11.381 1.00 87.88 210 ILE A O 1
ATOM 1628 N N . GLU A 1 211 ? 4.549 -5.588 -12.739 1.00 87.56 211 GLU A N 1
ATOM 1629 C CA . GLU A 1 211 ? 5.793 -6.349 -12.852 1.00 87.56 211 GLU A CA 1
ATOM 1630 C C . GLU A 1 211 ? 6.161 -6.514 -14.331 1.00 87.56 211 GLU A C 1
ATOM 1632 O O . GLU A 1 211 ? 5.364 -7.017 -15.132 1.00 87.56 211 GLU A O 1
ATOM 1637 N N . TYR A 1 212 ? 7.372 -6.109 -14.704 1.00 89.88 212 TYR A N 1
ATOM 1638 C CA . TYR A 1 212 ? 7.910 -6.317 -16.042 1.00 89.88 212 TYR A CA 1
ATOM 1639 C C . TYR A 1 212 ? 8.305 -7.788 -16.255 1.00 89.88 212 TYR A C 1
ATOM 1641 O O . TYR A 1 212 ? 9.156 -8.332 -15.556 1.00 89.88 212 TYR A O 1
ATOM 1649 N N . ARG A 1 213 ? 7.695 -8.444 -17.254 1.00 90.19 213 ARG A N 1
ATOM 1650 C CA . ARG A 1 213 ? 7.891 -9.880 -17.550 1.00 90.19 213 ARG A CA 1
ATOM 1651 C C . ARG A 1 213 ? 8.807 -10.175 -18.741 1.00 90.19 213 ARG A C 1
ATOM 1653 O O . ARG A 1 213 ? 9.127 -11.338 -18.969 1.00 90.19 213 ARG A O 1
ATOM 1660 N N . GLY A 1 214 ? 9.225 -9.155 -19.487 1.00 89.88 214 GLY A N 1
ATOM 1661 C CA . GLY A 1 214 ? 10.011 -9.298 -20.715 1.00 89.88 214 GLY A CA 1
ATOM 1662 C C . GLY A 1 214 ? 9.313 -8.718 -21.946 1.00 89.88 214 GLY A C 1
ATOM 1663 O O . GLY A 1 214 ? 8.143 -8.340 -21.897 1.00 89.88 214 GLY A O 1
ATOM 1664 N N . PHE A 1 215 ? 10.056 -8.646 -23.047 1.00 92.25 215 PHE A N 1
ATOM 1665 C CA . PHE A 1 215 ? 9.614 -8.113 -24.333 1.00 92.25 215 PHE A CA 1
ATOM 1666 C C . PHE A 1 215 ? 10.112 -9.035 -25.451 1.00 92.25 215 PHE A C 1
ATOM 1668 O O . PHE A 1 215 ? 11.304 -9.341 -25.493 1.00 92.25 215 PHE A O 1
ATOM 1675 N N . ASP A 1 216 ? 9.197 -9.476 -26.318 1.00 89.50 216 ASP A N 1
ATOM 1676 C CA . ASP A 1 216 ? 9.479 -10.261 -27.528 1.00 89.50 216 ASP A CA 1
ATOM 1677 C C . ASP A 1 216 ? 9.012 -9.432 -28.745 1.00 89.50 216 ASP A C 1
ATOM 1679 O O . ASP A 1 216 ? 7.829 -9.073 -28.784 1.00 89.50 216 ASP A O 1
ATOM 1683 N N . PRO A 1 217 ? 9.926 -9.018 -29.642 1.00 79.12 217 PRO A N 1
ATOM 1684 C CA . PRO A 1 217 ? 9.652 -8.064 -30.721 1.00 79.12 217 PRO A CA 1
ATOM 1685 C C . PRO A 1 217 ? 8.829 -8.606 -31.900 1.00 79.12 217 PRO A C 1
ATOM 1687 O O . PRO A 1 217 ? 8.925 -9.810 -32.227 1.00 79.12 217 PRO A O 1
#

Mean predicted aligned error: 17.06 Å

Nearest PDB structures (foldseek):
  2ltm-assembly1_A  TM=9.242E-01  e=5.741E-12  Homo sapiens
  2ltl-assembly1_A  TM=8.591E-01  e=1.182E-06  Saccharomyces cerevisiae S288C
  2ffm-assembly1_A  TM=8.310E-01  e=1.897E-05  Staphylococcus aureus subsp. aureus Mu50
  1pqx-assembly1_A  TM=7.607E-01  e=6.088E-04  Staphylococcus aureus subsp. aureus Mu50
  2k1h-assembly1_A  TM=6.485E-01  e=1.619E-04  Staphylococcus epidermidis ATCC 12228

pLDDT: mean 75.07, std 24.31, range [32.66, 98.19]